Protein AF-A0A022KXB7-F1 (afdb_monomer_lite)

Structure (mmCIF, N/CA/C/O backbone):
data_AF-A0A022KXB7-F1
#
_entry.id   AF-A0A022KXB7-F1
#
loop_
_atom_site.group_PDB
_atom_site.id
_atom_site.type_symbol
_atom_site.label_atom_id
_atom_site.label_alt_id
_atom_site.label_comp_id
_atom_site.label_asym_id
_atom_site.label_entity_id
_atom_site.label_seq_id
_atom_site.pdbx_PDB_ins_code
_atom_site.Cartn_x
_atom_site.Cartn_y
_atom_site.Cartn_z
_atom_site.occupancy
_atom_site.B_iso_or_equiv
_atom_site.auth_seq_id
_atom_site.auth_comp_id
_atom_site.auth_asym_id
_atom_site.auth_atom_id
_atom_site.pdbx_PDB_model_num
ATOM 1 N N . ALA A 1 1 ? -4.622 2.621 20.057 1.00 91.75 1 ALA A N 1
ATOM 2 C CA . ALA A 1 1 ? -6.021 2.420 20.475 1.00 91.75 1 ALA A CA 1
ATOM 3 C C . ALA A 1 1 ? -6.446 3.562 21.381 1.00 91.75 1 ALA A C 1
ATOM 5 O O . ALA A 1 1 ? -5.698 3.909 22.297 1.00 91.75 1 ALA A O 1
ATOM 6 N N . LEU A 1 2 ? -7.612 4.134 21.100 1.00 95.56 2 LEU A N 1
ATOM 7 C CA . LEU A 1 2 ? -8.262 5.149 21.924 1.00 95.56 2 LEU A CA 1
ATOM 8 C C . LEU A 1 2 ? -9.568 4.574 22.471 1.00 95.56 2 LEU A C 1
ATOM 10 O O . LEU A 1 2 ? -10.191 3.754 21.797 1.00 95.56 2 LEU A O 1
ATOM 14 N N . ASP A 1 3 ? -9.956 4.996 23.666 1.00 93.81 3 ASP A N 1
ATOM 15 C CA . ASP A 1 3 ? -11.304 4.769 24.185 1.00 93.81 3 ASP A CA 1
ATOM 16 C C . ASP A 1 3 ? -12.299 5.820 23.627 1.00 93.81 3 ASP A C 1
ATOM 18 O O . ASP A 1 3 ? -11.887 6.734 22.896 1.00 93.81 3 ASP A O 1
ATOM 22 N N . PRO A 1 4 ? -13.610 5.716 23.929 1.00 92.00 4 PRO A N 1
ATOM 23 C CA . PRO A 1 4 ? -14.613 6.679 23.462 1.00 92.00 4 PRO A CA 1
ATOM 24 C C . PRO A 1 4 ? -14.352 8.134 23.888 1.00 92.00 4 PRO A C 1
ATOM 26 O O . PRO A 1 4 ? -14.725 9.063 23.163 1.00 92.00 4 PRO A O 1
ATOM 29 N N . ASP A 1 5 ? -13.650 8.341 25.004 1.00 92.81 5 ASP A N 1
ATOM 30 C CA . ASP A 1 5 ? -13.273 9.658 25.525 1.00 92.81 5 ASP A CA 1
ATOM 31 C C . ASP A 1 5 ? -11.971 10.197 24.894 1.00 92.81 5 ASP A C 1
ATOM 33 O O . ASP A 1 5 ? -11.569 11.334 25.144 1.00 92.81 5 ASP A O 1
ATOM 37 N N . GLY A 1 6 ? -11.315 9.412 24.031 1.00 90.44 6 GLY A N 1
ATOM 38 C CA . GLY A 1 6 ? -10.067 9.777 23.358 1.00 90.44 6 GLY A CA 1
ATOM 39 C C . GLY A 1 6 ? -8.810 9.517 24.193 1.00 90.44 6 GLY A C 1
ATOM 40 O O . GLY A 1 6 ? -7.712 9.931 23.809 1.00 90.44 6 GLY A O 1
ATOM 41 N N . LYS A 1 7 ? -8.924 8.816 25.324 1.00 93.00 7 LYS A N 1
ATOM 42 C CA . LYS A 1 7 ? -7.776 8.408 26.134 1.00 93.00 7 LYS A CA 1
ATOM 43 C C . LYS A 1 7 ? -7.056 7.246 25.459 1.00 93.00 7 LYS A C 1
ATOM 45 O O . LYS A 1 7 ? -7.657 6.291 24.969 1.00 93.00 7 LYS A O 1
ATOM 50 N N . LYS A 1 8 ? -5.725 7.305 25.461 1.00 93.94 8 LYS A N 1
ATOM 51 C CA . LYS A 1 8 ? -4.876 6.251 24.897 1.00 93.94 8 LYS A CA 1
ATOM 52 C C . LYS A 1 8 ? -4.925 4.989 25.761 1.00 93.94 8 LYS A C 1
ATOM 54 O O . LYS A 1 8 ? -4.461 5.005 26.898 1.00 93.94 8 LYS A O 1
ATOM 59 N N . LEU A 1 9 ? -5.426 3.895 25.186 1.00 92.69 9 LEU A N 1
ATOM 60 C CA . LEU A 1 9 ? -5.363 2.546 25.765 1.00 92.69 9 LEU A CA 1
ATOM 61 C C . LEU A 1 9 ? -4.100 1.794 25.318 1.00 92.69 9 LEU A C 1
ATOM 63 O O . LEU A 1 9 ? -3.534 1.011 26.073 1.00 92.69 9 LEU A O 1
ATOM 67 N N . PHE A 1 10 ? -3.636 2.049 24.091 1.00 92.12 10 PHE A N 1
ATOM 68 C CA . PHE A 1 10 ? -2.446 1.416 23.517 1.00 92.12 10 PHE A CA 1
ATOM 69 C C . PHE A 1 10 ? -1.762 2.355 22.516 1.00 92.12 10 PHE A C 1
ATOM 71 O O . PHE A 1 10 ? -2.429 2.888 21.630 1.00 92.12 10 PHE A O 1
ATOM 78 N N . ASP A 1 11 ? -0.447 2.536 22.639 1.00 91.62 11 ASP A N 1
ATOM 79 C CA . ASP A 1 11 ? 0.368 3.446 21.812 1.00 91.62 11 ASP A CA 1
ATOM 80 C C . ASP A 1 11 ? 1.761 2.839 21.565 1.00 91.62 11 ASP A C 1
ATOM 82 O O . ASP A 1 11 ? 2.792 3.359 21.988 1.00 91.62 11 ASP A O 1
ATOM 86 N N . LYS A 1 12 ? 1.779 1.634 20.991 1.00 90.00 12 LYS A N 1
ATOM 87 C CA . LYS A 1 12 ? 3.000 0.920 20.602 1.00 90.00 12 LYS A CA 1
ATOM 88 C C . LYS A 1 12 ? 2.840 0.391 19.173 1.00 90.00 12 LYS A C 1
ATOM 90 O O . LYS A 1 12 ? 1.705 0.248 18.715 1.00 90.00 12 LYS A O 1
ATOM 95 N N . PRO A 1 13 ? 3.943 0.077 18.472 1.00 88.00 13 PRO A N 1
ATOM 96 C CA . PRO A 1 13 ? 3.870 -0.617 17.192 1.00 88.00 13 PRO A CA 1
ATOM 97 C C . PRO A 1 13 ? 3.059 -1.912 17.304 1.00 88.00 13 PRO A C 1
ATOM 99 O O . PRO A 1 13 ? 3.169 -2.628 18.305 1.00 88.00 13 PRO A O 1
ATOM 102 N N . LEU A 1 14 ? 2.256 -2.216 16.281 1.00 86.56 14 LEU A N 1
ATOM 103 C CA . LEU A 1 14 ? 1.549 -3.493 16.216 1.00 86.56 14 LEU A CA 1
ATOM 104 C C . LEU A 1 14 ? 2.560 -4.638 16.031 1.00 86.56 14 LEU A C 1
ATOM 106 O O . LEU A 1 14 ? 3.466 -4.520 15.200 1.00 86.56 14 LEU A O 1
ATOM 110 N N . PRO A 1 15 ? 2.429 -5.743 16.786 1.00 85.62 15 PRO A N 1
ATOM 111 C CA . PRO A 1 15 ? 3.293 -6.901 16.611 1.00 85.62 15 PRO A CA 1
ATOM 112 C C . PRO A 1 15 ? 3.027 -7.574 15.256 1.00 85.62 15 PRO A C 1
ATOM 114 O O . PRO A 1 15 ? 1.880 -7.741 14.855 1.00 85.62 15 PRO A O 1
ATOM 117 N N . GLN A 1 16 ? 4.089 -8.003 14.571 1.00 81.19 16 GLN A N 1
ATOM 118 C CA . GLN A 1 16 ? 4.017 -8.833 13.357 1.00 81.19 16 GLN A CA 1
ATOM 119 C C . GLN A 1 16 ? 3.971 -10.323 13.729 1.00 81.19 16 GLN A C 1
ATOM 121 O O . GLN A 1 16 ? 4.821 -11.108 13.320 1.00 81.19 16 GLN A O 1
ATOM 126 N N . ASP A 1 17 ? 3.039 -10.686 14.607 1.00 88.12 17 ASP A N 1
ATOM 127 C CA . ASP A 1 17 ? 2.874 -12.041 15.135 1.00 88.12 17 ASP A CA 1
ATOM 128 C C . ASP A 1 17 ? 1.402 -12.271 15.483 1.00 88.12 17 ASP A C 1
ATOM 130 O O . ASP A 1 17 ? 0.796 -11.464 16.192 1.00 88.1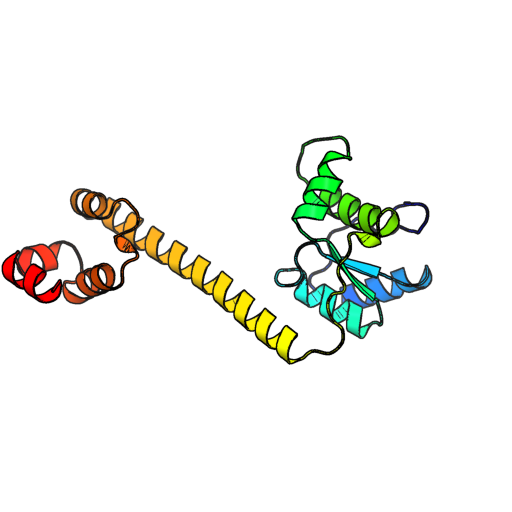2 17 ASP A O 1
ATOM 134 N N . GLU A 1 18 ? 0.828 -13.362 14.980 1.00 89.19 18 GLU A N 1
ATOM 135 C CA . GLU A 1 18 ? -0.595 -13.674 15.134 1.00 89.19 18 GLU A CA 1
ATOM 136 C C . GLU A 1 18 ? -1.009 -13.823 16.602 1.00 89.19 18 GLU A C 1
ATOM 138 O O . GLU A 1 18 ? -2.014 -13.247 17.020 1.00 89.19 18 GLU A O 1
ATOM 143 N N . THR A 1 19 ? -0.208 -14.531 17.406 1.00 93.25 19 THR A N 1
ATOM 144 C CA . THR A 1 19 ? -0.524 -14.801 18.817 1.00 93.25 19 THR A CA 1
ATOM 145 C C . THR A 1 19 ? -0.578 -13.496 19.601 1.00 93.25 19 THR A C 1
ATOM 147 O O . THR A 1 19 ? -1.554 -13.219 20.298 1.00 93.25 19 THR A O 1
ATOM 150 N N . LYS A 1 20 ? 0.427 -12.634 19.414 1.00 94.25 20 LYS A N 1
ATOM 151 C CA . LYS A 1 20 ? 0.489 -11.320 20.070 1.00 94.25 20 LYS A CA 1
ATOM 152 C C . LYS A 1 20 ? -0.617 -10.375 19.607 1.00 94.25 20 LYS A C 1
ATOM 154 O O . LYS A 1 20 ? -1.117 -9.587 20.408 1.00 94.25 20 LYS A O 1
ATOM 159 N N . LEU A 1 21 ? -1.002 -10.423 18.330 1.00 94.19 21 LEU A N 1
ATOM 160 C CA . LEU A 1 21 ? -2.138 -9.651 17.817 1.00 94.19 21 LEU A CA 1
ATOM 161 C C . LEU A 1 21 ? -3.450 -10.116 18.453 1.00 94.19 21 LEU A C 1
ATOM 163 O O . LEU A 1 21 ? -4.242 -9.288 18.899 1.00 94.19 21 LEU A O 1
ATOM 167 N N . ARG A 1 22 ? -3.657 -11.431 18.550 1.00 95.62 22 ARG A N 1
ATOM 168 C CA . ARG A 1 22 ? -4.844 -12.025 19.171 1.00 95.62 22 ARG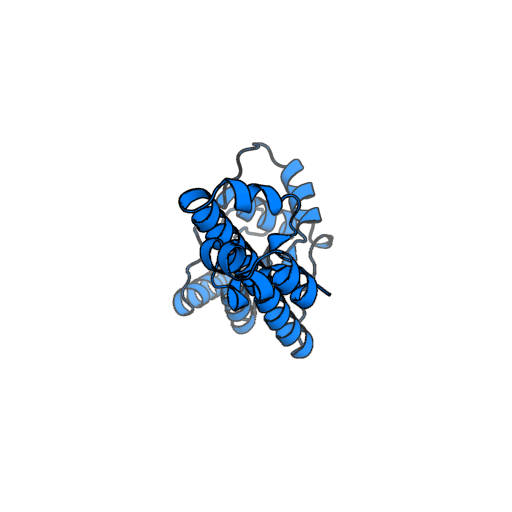 A CA 1
ATOM 169 C C . ARG A 1 22 ? -4.950 -11.665 20.650 1.00 95.62 22 ARG A C 1
ATOM 171 O O . ARG A 1 22 ? -6.020 -11.259 21.107 1.00 95.62 22 ARG A O 1
ATOM 178 N N . GLU A 1 23 ? -3.842 -11.751 21.385 1.00 95.94 23 GLU A N 1
ATOM 179 C CA . GLU A 1 23 ? -3.754 -11.294 22.776 1.00 95.94 23 GLU A CA 1
ATOM 180 C C . GLU A 1 23 ? -4.108 -9.809 22.901 1.00 95.94 23 GLU A C 1
ATOM 182 O O . GLU A 1 23 ? -4.924 -9.445 23.746 1.00 95.94 23 GLU A O 1
ATOM 187 N N . LEU A 1 24 ? -3.550 -8.959 22.032 1.00 95.44 24 LEU A N 1
ATOM 188 C CA . LEU A 1 24 ? -3.830 -7.525 22.024 1.00 95.44 24 LEU A CA 1
ATOM 189 C C . LEU A 1 24 ? -5.316 -7.232 21.778 1.00 95.44 24 LEU A C 1
ATOM 191 O O . LEU A 1 24 ? -5.908 -6.449 22.519 1.00 95.44 24 LEU A O 1
ATOM 195 N N . PHE A 1 25 ? -5.935 -7.846 20.766 1.00 95.62 25 PHE A N 1
ATOM 196 C CA . PHE A 1 25 ? -7.355 -7.624 20.480 1.00 95.62 25 PHE A CA 1
ATOM 197 C C . PHE A 1 25 ? -8.250 -8.120 21.613 1.00 95.62 25 PHE A C 1
ATOM 199 O O . PHE A 1 25 ? -9.142 -7.387 22.030 1.00 95.62 25 PHE A O 1
ATOM 206 N N . THR A 1 26 ? -7.956 -9.293 22.177 1.00 94.81 26 THR A N 1
ATOM 207 C CA . THR A 1 26 ? -8.691 -9.834 23.332 1.00 94.81 26 THR A CA 1
ATOM 208 C C . THR A 1 26 ? -8.569 -8.903 24.547 1.00 94.81 26 THR A C 1
ATOM 210 O O . THR A 1 26 ? -9.555 -8.629 25.228 1.00 94.81 26 THR A O 1
ATOM 213 N N . GLN A 1 27 ? -7.376 -8.353 24.809 1.00 94.94 27 GLN A N 1
ATOM 214 C CA . GLN A 1 27 ? -7.168 -7.375 25.883 1.00 94.94 27 GLN A CA 1
ATOM 215 C C . GLN A 1 27 ? -7.968 -6.091 25.655 1.00 94.94 27 GLN A C 1
ATOM 217 O O . GLN A 1 27 ? -8.576 -5.579 26.592 1.00 94.94 27 GLN A O 1
ATOM 222 N N . LEU A 1 28 ? -7.993 -5.577 24.422 1.00 95.00 28 LEU A N 1
ATOM 223 C CA . LEU A 1 28 ? -8.764 -4.384 24.072 1.00 95.00 28 LEU A CA 1
ATOM 224 C C . LEU A 1 28 ? -10.277 -4.628 24.152 1.00 95.00 28 LEU A C 1
ATOM 226 O O . LEU A 1 28 ? -11.001 -3.731 24.574 1.00 95.00 28 LEU A O 1
ATOM 230 N N . GLN A 1 29 ? -10.750 -5.833 23.826 1.00 95.44 29 GLN A N 1
ATOM 231 C CA . GLN A 1 29 ? -12.164 -6.213 23.932 1.00 95.44 29 GLN A CA 1
ATOM 232 C C . GLN A 1 29 ? -12.687 -6.222 25.376 1.00 95.44 29 GLN A C 1
ATOM 234 O O . GLN A 1 29 ? -13.881 -6.020 25.592 1.00 95.44 29 GLN A O 1
ATOM 239 N N . ASN A 1 30 ? -11.812 -6.336 26.383 1.00 94.50 30 ASN A N 1
ATOM 240 C CA . ASN A 1 30 ? -12.203 -6.134 27.786 1.00 94.50 30 ASN A CA 1
ATOM 241 C C . ASN A 1 30 ? -12.694 -4.701 28.072 1.00 94.50 30 ASN A C 1
ATOM 243 O O . ASN A 1 30 ? -13.329 -4.465 29.098 1.00 94.50 30 ASN A O 1
ATOM 247 N N . HIS A 1 31 ? -12.402 -3.747 27.182 1.00 91.88 31 HIS A N 1
ATOM 248 C CA . HIS A 1 31 ? -12.863 -2.362 27.262 1.00 91.88 31 HIS A CA 1
ATOM 249 C C . HIS A 1 31 ? -14.103 -2.078 26.390 1.00 91.88 31 HIS A C 1
ATOM 251 O O . HIS A 1 31 ? -14.567 -0.940 26.373 1.00 91.88 31 HIS A O 1
ATOM 257 N N . GLY A 1 32 ? -14.654 -3.082 25.691 1.00 92.25 32 GLY A N 1
ATOM 258 C CA . GLY A 1 32 ? -15.853 -2.963 24.854 1.00 92.25 32 GLY A CA 1
ATOM 259 C C . GLY A 1 32 ? -15.647 -3.428 23.410 1.00 92.25 32 GLY A C 1
ATOM 260 O O . GLY A 1 32 ? -14.699 -4.144 23.093 1.00 92.25 32 GLY A O 1
ATOM 261 N N . GLU A 1 33 ? -16.550 -3.024 22.514 1.00 92.88 33 GLU A N 1
ATOM 262 C CA . GLU A 1 33 ? -16.423 -3.339 21.089 1.00 92.88 33 GLU A CA 1
ATOM 263 C C . GLU A 1 33 ? -15.182 -2.675 20.481 1.00 92.88 33 GLU A C 1
ATOM 265 O O . GLU A 1 33 ? -14.945 -1.475 20.637 1.00 92.88 33 GLU A O 1
ATOM 270 N N . VAL A 1 34 ? -14.395 -3.461 19.747 1.00 95.00 34 VAL A N 1
ATOM 271 C CA . VAL A 1 34 ? -13.165 -2.988 19.109 1.00 95.00 34 VAL A CA 1
ATOM 272 C C . VAL A 1 34 ? -13.414 -2.745 17.625 1.00 95.00 34 VAL A C 1
ATOM 274 O O . VAL A 1 34 ? -13.762 -3.661 16.876 1.00 95.00 34 VAL A O 1
ATOM 277 N N . LEU A 1 35 ? -13.168 -1.506 17.198 1.00 94.19 35 LEU A N 1
ATOM 278 C CA . LEU A 1 35 ? -13.070 -1.118 15.796 1.00 94.19 35 LEU A CA 1
ATOM 279 C C . LEU A 1 35 ? -11.596 -0.960 15.413 1.00 94.19 35 LEU A C 1
ATOM 281 O O . LEU A 1 35 ? -10.914 -0.035 15.856 1.00 94.19 35 LEU A O 1
ATOM 285 N N . MET A 1 36 ? -11.107 -1.853 14.560 1.00 92.38 36 MET A N 1
ATOM 286 C CA . MET A 1 36 ? -9.801 -1.722 13.934 1.00 92.38 36 MET A CA 1
ATOM 287 C C . MET A 1 36 ? -9.914 -0.829 12.696 1.00 92.38 36 MET A C 1
ATOM 289 O O . MET A 1 36 ? -10.729 -1.090 11.811 1.00 92.38 36 MET A O 1
ATOM 293 N N . VAL A 1 37 ? -9.072 0.201 12.610 1.00 91.75 37 VAL A N 1
ATOM 294 C CA . VAL A 1 37 ? -9.025 1.099 11.451 1.00 91.75 37 VAL A CA 1
ATOM 295 C C . VAL A 1 37 ? -7.634 1.109 10.843 1.00 91.75 37 VAL A C 1
ATOM 297 O O . VAL A 1 37 ? -6.640 1.210 11.559 1.00 91.75 37 VAL A O 1
ATOM 300 N N . VAL A 1 38 ? -7.581 1.016 9.519 1.00 86.94 38 VAL A N 1
ATOM 301 C CA . VAL A 1 38 ? -6.352 1.083 8.721 1.00 86.94 38 VAL A CA 1
ATOM 302 C C . VAL A 1 38 ? -6.451 2.198 7.683 1.00 86.94 38 VAL A C 1
ATOM 304 O O . VAL A 1 38 ? -7.537 2.495 7.185 1.00 86.94 38 VAL A O 1
ATOM 307 N N . ASP A 1 39 ? -5.322 2.801 7.334 1.00 80.62 39 ASP A N 1
ATOM 308 C CA . ASP A 1 39 ? -5.165 3.739 6.213 1.00 80.62 39 ASP A CA 1
ATOM 309 C C . ASP A 1 39 ? -4.699 3.046 4.920 1.00 80.62 39 ASP A C 1
ATOM 311 O O . ASP A 1 39 ? -4.768 3.633 3.839 1.00 80.62 39 ASP A O 1
ATOM 315 N N . GLN A 1 40 ? -4.258 1.787 5.013 1.00 71.75 40 GLN A N 1
ATOM 316 C CA . GLN A 1 40 ? -3.912 0.922 3.886 1.00 71.75 40 GLN A CA 1
ATOM 317 C C . GLN A 1 40 ? -4.360 -0.526 4.160 1.00 71.75 40 GLN A C 1
ATOM 319 O O . GLN A 1 40 ? -3.714 -1.245 4.923 1.00 71.75 40 GLN A O 1
ATOM 324 N N . PRO A 1 41 ? -5.465 -0.993 3.553 1.00 65.00 41 PRO A N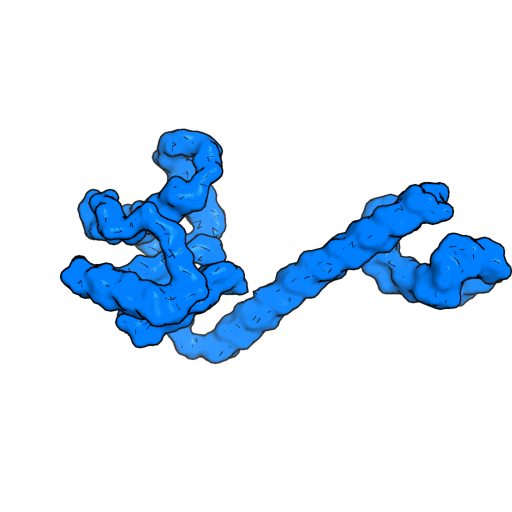 1
ATOM 325 C CA . PRO A 1 41 ? -6.010 -2.316 3.847 1.00 65.00 41 PRO A CA 1
ATOM 326 C C . PRO A 1 41 ? -5.254 -3.474 3.177 1.00 65.00 41 PRO A C 1
ATOM 328 O O . PRO A 1 41 ? -5.454 -4.617 3.575 1.00 65.00 41 PRO A O 1
ATOM 331 N N . ASN A 1 42 ? -4.407 -3.196 2.178 1.00 61.62 42 ASN A N 1
ATOM 332 C CA . ASN A 1 42 ? -3.860 -4.214 1.269 1.00 61.62 42 ASN A CA 1
ATOM 333 C C . ASN A 1 42 ? -2.336 -4.421 1.384 1.00 61.62 42 ASN A C 1
ATOM 335 O O . ASN A 1 42 ? -1.769 -5.138 0.571 1.00 61.62 42 ASN A O 1
ATOM 339 N N . THR A 1 43 ? -1.671 -3.801 2.363 1.00 63.78 43 THR A N 1
ATOM 340 C CA . THR A 1 43 ? -0.211 -3.898 2.551 1.00 63.78 43 THR A CA 1
ATOM 341 C C . THR A 1 43 ? 0.106 -4.498 3.930 1.00 63.78 43 THR A C 1
ATOM 343 O O . THR A 1 43 ? -0.454 -5.527 4.309 1.00 63.78 43 THR A O 1
ATOM 346 N N . ILE A 1 44 ? 0.947 -3.849 4.738 1.00 64.50 44 ILE A N 1
ATOM 347 C CA . ILE A 1 44 ? 1.348 -4.289 6.085 1.00 64.50 44 ILE A CA 1
ATOM 348 C C . ILE A 1 44 ? 0.165 -4.481 7.059 1.00 64.50 44 ILE A C 1
ATOM 350 O O . ILE A 1 44 ? 0.301 -5.142 8.088 1.00 64.50 44 ILE A O 1
ATOM 354 N N . GLY A 1 45 ? -1.004 -3.920 6.736 1.00 69.50 45 GLY A N 1
ATOM 355 C CA . GLY A 1 45 ? -2.238 -4.069 7.505 1.00 69.50 45 GLY A CA 1
ATOM 356 C C . GLY A 1 45 ? -2.959 -5.410 7.328 1.00 69.50 45 GLY A C 1
ATOM 357 O O . GLY A 1 45 ? -3.841 -5.707 8.131 1.00 69.50 45 GLY A O 1
ATOM 358 N N . ALA A 1 46 ? -2.605 -6.233 6.333 1.00 77.44 46 ALA A N 1
ATOM 359 C CA . ALA A 1 46 ? -3.374 -7.429 5.975 1.00 77.44 46 ALA A CA 1
ATOM 360 C C . ALA A 1 46 ? -3.489 -8.456 7.118 1.00 77.44 46 ALA A C 1
ATOM 362 O O . ALA A 1 46 ? -4.595 -8.898 7.436 1.00 77.44 46 ALA A O 1
ATOM 363 N N . LEU A 1 47 ? -2.371 -8.795 7.773 1.00 83.25 47 LEU A N 1
ATOM 364 C CA . LEU A 1 47 ? -2.364 -9.743 8.894 1.00 83.25 47 LEU A CA 1
ATOM 365 C C . LEU A 1 47 ? -3.163 -9.203 10.098 1.00 83.25 47 LEU A C 1
ATOM 367 O O . LEU A 1 47 ? -4.097 -9.881 10.525 1.00 83.25 47 LEU A O 1
ATOM 371 N N . PRO A 1 48 ? -2.899 -7.985 10.617 1.00 87.50 48 PRO A N 1
ATOM 372 C CA . PRO A 1 48 ? -3.714 -7.410 11.685 1.00 87.50 48 PRO A CA 1
ATOM 373 C C . PRO A 1 48 ? -5.216 -7.352 11.367 1.00 87.50 48 PRO A C 1
ATOM 375 O O . PRO A 1 48 ? -6.018 -7.626 12.255 1.00 87.50 48 PRO A O 1
ATOM 378 N N . ILE A 1 49 ? -5.608 -7.064 10.118 1.00 87.25 49 ILE A N 1
ATOM 379 C CA . ILE A 1 49 ? -7.016 -7.078 9.679 1.00 87.25 49 ILE A CA 1
ATOM 380 C C . ILE A 1 49 ? -7.612 -8.482 9.762 1.00 87.25 49 ILE A C 1
ATOM 382 O O . ILE A 1 49 ? -8.729 -8.640 10.257 1.00 87.25 49 ILE A O 1
ATOM 386 N N . ALA A 1 50 ? -6.895 -9.490 9.263 1.00 85.19 50 ALA A N 1
ATOM 387 C CA . ALA A 1 50 ? -7.354 -10.874 9.287 1.00 85.19 50 ALA A CA 1
ATOM 388 C C . ALA A 1 50 ? -7.557 -11.361 10.728 1.00 85.19 50 ALA A C 1
ATOM 390 O O . ALA A 1 50 ? -8.632 -11.858 11.058 1.00 85.19 50 ALA A O 1
ATOM 391 N N . VAL A 1 51 ? -6.575 -11.121 11.602 1.00 89.50 51 VAL A N 1
ATOM 392 C CA . VAL A 1 51 ? -6.649 -11.515 13.017 1.00 89.50 51 VAL A CA 1
ATOM 393 C C . VAL A 1 51 ? -7.745 -10.745 13.753 1.00 89.50 51 VAL A C 1
ATOM 395 O O . VAL A 1 51 ? -8.503 -11.346 14.507 1.00 89.50 51 VAL A O 1
ATOM 398 N N . ALA A 1 52 ? -7.893 -9.437 13.515 1.00 91.06 52 ALA A N 1
ATOM 399 C CA . ALA A 1 52 ? -8.967 -8.647 14.119 1.00 91.06 52 ALA A CA 1
ATOM 400 C C . ALA A 1 52 ? -10.349 -9.204 13.753 1.00 91.06 52 ALA A C 1
ATOM 402 O O . ALA A 1 52 ? -11.209 -9.332 14.622 1.00 91.06 52 ALA A O 1
ATOM 403 N N . ARG A 1 53 ? -10.555 -9.570 12.482 1.00 88.06 53 ARG A N 1
ATOM 404 C CA . ARG A 1 53 ? -11.808 -10.175 12.008 1.00 88.06 53 ARG A CA 1
ATOM 405 C C . ARG A 1 53 ? -12.074 -11.527 12.651 1.00 88.06 53 ARG A C 1
ATOM 407 O O . ARG A 1 53 ? -13.194 -11.749 13.097 1.00 88.06 53 ARG A O 1
ATOM 414 N N . ASP A 1 54 ? -11.064 -12.392 12.718 1.00 89.19 54 ASP A N 1
ATOM 415 C CA . ASP A 1 54 ? -11.173 -13.699 13.378 1.00 89.19 54 ASP A CA 1
ATOM 416 C C . ASP A 1 54 ? -11.508 -13.557 14.874 1.00 89.19 54 ASP A C 1
ATOM 418 O O . ASP A 1 54 ? -12.328 -14.293 15.415 1.00 89.19 54 ASP A O 1
ATOM 422 N N . CYS A 1 55 ? -10.974 -12.519 15.527 1.00 92.62 55 CYS A N 1
ATOM 423 C CA . CYS A 1 55 ? -11.318 -12.162 16.907 1.00 92.62 55 CYS A CA 1
ATOM 424 C C . CYS A 1 55 ? -12.717 -11.532 17.063 1.00 92.62 55 CYS A C 1
ATOM 426 O O . CYS A 1 55 ? -13.106 -11.196 18.181 1.00 92.62 55 CYS A O 1
ATOM 428 N N . GLY A 1 56 ? -13.468 -11.319 15.978 1.00 89.81 56 GLY A N 1
ATOM 429 C CA . GLY A 1 56 ? -14.792 -10.692 16.001 1.00 89.81 56 GLY A CA 1
ATOM 430 C C . GLY A 1 56 ? -14.785 -9.160 16.074 1.00 89.81 56 GLY A C 1
ATOM 431 O O . GLY A 1 56 ? -15.833 -8.556 16.299 1.00 89.81 56 GLY A O 1
ATOM 432 N N . CYS A 1 57 ? -13.638 -8.504 15.881 1.00 92.19 57 CYS A N 1
ATOM 433 C CA . CYS A 1 57 ? -13.557 -7.044 15.826 1.00 92.19 57 CYS A CA 1
ATOM 434 C C . CYS A 1 57 ? -14.188 -6.503 14.535 1.00 92.19 57 CYS A C 1
ATOM 436 O O . CYS A 1 57 ? -14.082 -7.094 13.454 1.00 92.19 57 CYS A O 1
ATOM 438 N N . ALA A 1 58 ? -14.785 -5.314 14.618 1.00 90.88 58 ALA A N 1
ATOM 439 C CA . ALA A 1 58 ? -15.156 -4.569 13.425 1.00 90.88 58 ALA A CA 1
ATOM 440 C C . ALA A 1 58 ? -13.890 -4.044 12.730 1.00 90.88 58 ALA A C 1
ATOM 442 O O . ALA A 1 58 ? -12.927 -3.658 13.393 1.00 90.88 58 ALA A O 1
ATOM 443 N N . VAL A 1 59 ? -13.896 -3.999 11.395 1.00 89.56 59 VAL A N 1
ATOM 444 C CA . VAL A 1 59 ? -12.785 -3.444 10.611 1.00 89.56 59 VAL A CA 1
ATOM 445 C C . VAL A 1 59 ? -13.300 -2.379 9.659 1.00 89.56 59 VAL A C 1
ATOM 447 O O . VAL A 1 59 ? -14.224 -2.616 8.879 1.00 89.56 59 VAL A O 1
ATOM 450 N N . ALA A 1 60 ? -12.659 -1.217 9.694 1.00 90.12 60 ALA A N 1
ATOM 451 C CA . ALA A 1 60 ? -12.910 -0.122 8.779 1.00 90.12 60 ALA A CA 1
ATOM 452 C C . ALA A 1 60 ? -11.613 0.415 8.166 1.00 90.12 60 ALA A C 1
ATOM 454 O O . ALA A 1 60 ? -10.500 0.161 8.623 1.00 90.12 60 ALA A O 1
ATOM 455 N N . TYR A 1 61 ? -11.780 1.164 7.090 1.00 87.62 61 TYR A N 1
ATOM 456 C CA . TYR A 1 61 ? -10.721 1.804 6.336 1.00 87.62 61 TYR A CA 1
ATOM 457 C C . TYR A 1 61 ? -10.955 3.310 6.335 1.00 87.62 61 TYR A C 1
ATOM 459 O O . TYR A 1 61 ? -12.064 3.759 6.037 1.00 87.62 61 TYR A O 1
ATOM 467 N N . LEU A 1 62 ? -9.920 4.089 6.643 1.00 89.38 62 LEU A N 1
ATOM 468 C CA . LEU A 1 62 ? -9.934 5.539 6.479 1.00 89.38 62 LEU A CA 1
ATOM 469 C C . LEU A 1 62 ? -9.256 5.893 5.144 1.00 89.38 62 LEU A C 1
ATOM 471 O O . LEU A 1 62 ? -8.039 5.748 5.030 1.00 89.38 62 LEU A O 1
ATOM 475 N N . PRO A 1 63 ? -9.999 6.377 4.129 1.00 85.56 63 PRO A N 1
ATOM 476 C CA . PRO A 1 63 ? -9.419 6.723 2.838 1.00 85.56 63 PRO A CA 1
ATOM 477 C C . PRO A 1 63 ? -8.292 7.744 2.937 1.00 85.56 63 PRO A C 1
ATOM 479 O O . PRO A 1 63 ? -8.427 8.732 3.652 1.00 85.56 63 PRO A O 1
ATOM 482 N N . GLY A 1 64 ? -7.227 7.582 2.145 1.00 84.44 64 GLY A N 1
ATOM 483 C CA . GLY A 1 64 ? -6.048 8.459 2.208 1.00 84.44 64 GLY A CA 1
ATOM 484 C C . GLY A 1 64 ? -6.365 9.952 2.037 1.00 84.44 64 GLY A C 1
ATOM 485 O O . GLY A 1 64 ? -5.761 10.800 2.692 1.00 84.44 64 GLY A O 1
ATOM 486 N N . LEU A 1 65 ? -7.373 10.300 1.226 1.00 84.44 65 LEU A N 1
ATOM 487 C CA . LEU A 1 65 ? -7.840 11.686 1.107 1.00 84.44 65 LEU A CA 1
ATOM 488 C C . LEU A 1 65 ? -8.529 12.188 2.388 1.00 84.44 65 LEU A C 1
ATOM 490 O O . LEU A 1 65 ? -8.345 13.345 2.761 1.00 84.44 65 LEU A O 1
ATOM 494 N N . ALA A 1 66 ? -9.318 11.339 3.052 1.00 85.81 66 ALA A N 1
ATOM 495 C CA . ALA A 1 66 ? -9.959 11.662 4.325 1.00 85.81 66 ALA A CA 1
ATOM 496 C C . ALA A 1 66 ? -8.919 11.763 5.450 1.00 85.81 66 ALA A C 1
ATOM 498 O O . ALA A 1 66 ? -8.925 12.744 6.185 1.00 85.81 66 ALA A O 1
ATOM 499 N N . MET A 1 67 ? -7.968 10.826 5.506 1.00 87.75 67 MET A N 1
ATOM 500 C CA . MET A 1 67 ? -6.829 10.860 6.425 1.00 87.75 67 MET A CA 1
ATOM 501 C C . MET A 1 67 ? -6.013 12.146 6.262 1.00 87.75 67 MET A C 1
ATOM 503 O O . MET A 1 67 ? -5.731 12.820 7.247 1.00 87.75 67 MET A O 1
ATOM 507 N N . ARG A 1 68 ? -5.671 12.535 5.026 1.00 86.38 68 ARG A N 1
ATOM 508 C CA . ARG A 1 68 ? -4.915 13.767 4.761 1.00 86.38 68 ARG A CA 1
ATOM 509 C C . ARG A 1 68 ? -5.663 15.011 5.241 1.00 86.38 68 ARG A C 1
ATOM 511 O O . ARG A 1 68 ? -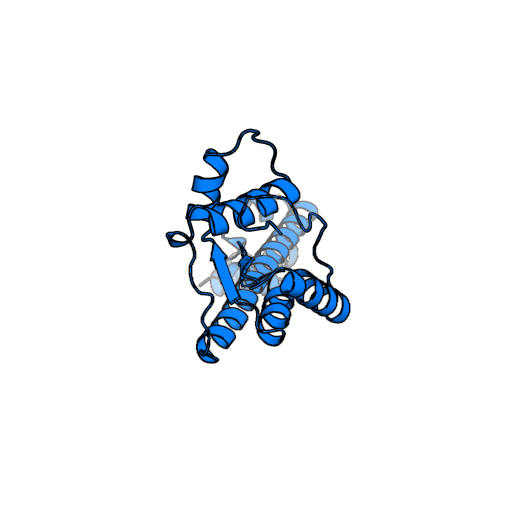5.063 15.857 5.890 1.00 86.38 68 ARG A O 1
ATOM 518 N N . LYS A 1 69 ? -6.968 15.100 4.958 1.00 87.56 69 LYS A N 1
ATOM 519 C CA . LYS A 1 69 ? -7.815 16.203 5.440 1.00 87.56 69 LYS A CA 1
ATOM 520 C C . LYS A 1 69 ? -7.900 16.233 6.964 1.00 87.56 69 LYS A C 1
ATOM 522 O O . LYS A 1 69 ? -7.846 17.309 7.543 1.00 87.56 69 LYS A O 1
ATOM 527 N N . ALA A 1 70 ? -8.014 15.071 7.605 1.00 87.81 70 ALA A N 1
ATOM 528 C CA . ALA A 1 70 ? -8.007 14.978 9.057 1.00 87.81 70 ALA A CA 1
ATOM 529 C C . ALA A 1 70 ? -6.659 15.428 9.630 1.00 87.81 70 ALA A C 1
ATOM 531 O O . ALA A 1 70 ? -6.635 16.219 10.563 1.00 87.81 70 ALA A O 1
ATOM 532 N N . ALA A 1 71 ? -5.538 15.011 9.036 1.00 86.94 71 ALA A N 1
ATOM 533 C CA . ALA A 1 71 ? -4.199 15.367 9.496 1.00 86.94 71 ALA A CA 1
ATOM 534 C C . ALA A 1 71 ? -3.914 16.879 9.474 1.00 86.94 71 ALA A C 1
ATOM 536 O O . ALA A 1 71 ? -3.145 17.351 10.314 1.00 86.94 71 ALA A O 1
ATOM 537 N N . ASP A 1 72 ? -4.548 17.631 8.568 1.00 87.44 72 ASP A N 1
ATOM 538 C CA . ASP A 1 72 ? -4.465 19.098 8.515 1.00 87.44 72 ASP A CA 1
ATOM 539 C C . ASP A 1 72 ? -5.134 19.779 9.729 1.00 87.44 72 ASP A C 1
ATOM 541 O O . ASP A 1 72 ? -4.817 20.928 10.039 1.00 87.44 72 ASP A O 1
ATOM 545 N N . LEU A 1 73 ? -6.024 19.080 10.445 1.00 87.19 73 LEU A N 1
ATOM 546 C CA . LEU A 1 73 ? -6.708 19.585 11.643 1.00 87.19 73 LEU A CA 1
ATOM 547 C C . LEU A 1 73 ? -5.882 19.420 12.931 1.00 87.19 73 LEU A C 1
ATOM 549 O O . LEU A 1 73 ? -6.226 20.022 13.948 1.00 87.19 73 LEU A O 1
ATOM 553 N N . TYR A 1 74 ? -4.795 18.636 12.911 1.00 85.94 74 TYR A N 1
ATOM 554 C CA . TYR A 1 74 ? -3.971 18.370 14.096 1.00 85.94 74 TYR A CA 1
ATOM 555 C C . TYR A 1 74 ? -2.647 19.149 14.064 1.00 85.94 74 TYR A C 1
ATOM 557 O O . TYR A 1 74 ? -1.945 19.136 13.047 1.00 85.94 74 TYR A O 1
ATOM 565 N N . PRO A 1 75 ? -2.233 19.769 15.186 1.00 80.56 75 PRO A N 1
ATOM 566 C CA . PRO A 1 75 ? -0.991 20.533 15.262 1.00 80.56 75 PRO A CA 1
ATOM 567 C C . PRO A 1 75 ? 0.262 19.666 15.035 1.00 80.56 75 PRO A C 1
ATOM 569 O O . PRO A 1 75 ? 0.288 18.470 15.332 1.00 80.56 75 PRO A O 1
ATOM 572 N N . GLY A 1 76 ? 1.326 20.304 14.534 1.00 73.62 76 GLY A N 1
ATOM 573 C CA . GLY A 1 76 ? 2.607 19.669 14.200 1.00 73.62 76 GLY A CA 1
ATOM 574 C C . GLY A 1 76 ? 2.637 19.122 12.770 1.00 73.62 76 GLY A C 1
ATOM 575 O O . GLY A 1 76 ? 1.725 18.433 12.346 1.00 73.62 76 GLY A O 1
ATOM 576 N N . ARG A 1 77 ? 3.683 19.436 11.995 1.00 63.56 77 ARG A N 1
ATOM 577 C CA . ARG A 1 77 ? 3.830 18.964 10.598 1.00 63.56 77 ARG A CA 1
ATOM 578 C C . ARG A 1 77 ? 4.770 17.771 10.440 1.00 63.56 77 ARG A C 1
ATOM 580 O O . ARG A 1 77 ? 4.877 17.221 9.348 1.00 63.56 77 ARG A O 1
ATOM 587 N N . SER A 1 78 ? 5.460 17.380 11.508 1.00 75.12 78 SER A N 1
ATOM 588 C CA . SER A 1 78 ? 6.378 16.246 11.474 1.00 75.12 78 SER A CA 1
ATOM 589 C C . SER A 1 78 ? 5.587 14.950 11.330 1.00 75.12 78 SER A C 1
ATOM 591 O O . SER A 1 78 ? 4.728 14.645 12.158 1.00 75.12 78 SER A O 1
ATOM 593 N N . LYS A 1 79 ? 5.874 14.200 10.265 1.00 79.19 79 LYS A N 1
ATOM 594 C CA . LYS A 1 79 ? 5.289 12.881 10.036 1.00 79.19 79 LYS A CA 1
ATOM 595 C C . LYS A 1 79 ? 5.934 11.880 10.994 1.00 79.19 79 LYS A C 1
ATOM 597 O O . LYS A 1 79 ? 7.150 11.706 10.963 1.00 79.19 79 LYS A O 1
ATOM 602 N N . THR A 1 80 ? 5.129 11.252 11.845 1.00 85.69 80 THR A N 1
ATOM 603 C CA . THR A 1 80 ? 5.549 10.141 12.706 1.00 85.69 80 THR A CA 1
ATOM 604 C C . THR A 1 80 ? 4.447 9.090 12.726 1.00 85.69 80 THR A C 1
ATOM 606 O O . THR A 1 80 ? 3.267 9.440 12.745 1.00 85.69 80 THR A O 1
ATOM 609 N N . ASP A 1 81 ? 4.821 7.812 12.775 1.00 85.56 81 ASP A N 1
ATOM 610 C CA . ASP A 1 81 ? 3.845 6.713 12.741 1.00 85.56 81 ASP A CA 1
ATOM 611 C C . ASP A 1 81 ? 2.877 6.766 13.934 1.00 85.56 81 ASP A C 1
ATOM 613 O O . ASP A 1 81 ? 1.685 6.512 13.789 1.00 85.56 81 ASP A O 1
ATOM 617 N N . ALA A 1 82 ? 3.356 7.181 15.112 1.00 87.38 82 ALA A N 1
ATOM 618 C CA . ALA A 1 82 ? 2.512 7.361 16.296 1.00 87.38 82 ALA A CA 1
ATOM 619 C C . ALA A 1 82 ? 1.483 8.497 16.126 1.00 87.38 82 ALA A C 1
ATOM 621 O O . ALA A 1 82 ? 0.355 8.392 16.612 1.00 87.38 82 ALA A O 1
ATOM 622 N N . ARG A 1 83 ? 1.850 9.583 15.427 1.00 88.25 83 ARG A N 1
ATOM 623 C CA . ARG A 1 83 ? 0.925 10.685 15.118 1.00 88.25 83 ARG A CA 1
ATOM 624 C C . ARG A 1 83 ? -0.129 10.227 14.119 1.00 88.25 83 ARG A C 1
ATOM 626 O O . ARG A 1 83 ? -1.308 10.471 14.353 1.00 88.25 83 ARG A O 1
ATOM 633 N N . ASP A 1 84 ? 0.282 9.539 13.060 1.00 89.44 84 ASP A N 1
ATOM 634 C CA . ASP A 1 84 ? -0.637 9.030 12.041 1.00 89.44 84 ASP A CA 1
ATOM 635 C C . ASP A 1 84 ? -1.618 8.011 12.659 1.00 89.44 84 ASP A C 1
ATOM 637 O O . ASP A 1 84 ? -2.829 8.137 12.477 1.00 89.44 84 ASP A O 1
ATOM 641 N N . ALA A 1 85 ? -1.136 7.095 13.510 1.00 91.00 85 ALA A N 1
ATOM 642 C CA . ALA A 1 85 ? -1.978 6.151 14.249 1.00 91.00 85 ALA A CA 1
ATOM 643 C C . ALA A 1 85 ? -2.982 6.844 15.189 1.00 91.00 85 ALA A C 1
ATOM 645 O O . ALA A 1 85 ? -4.138 6.422 15.286 1.00 91.00 85 ALA A O 1
ATOM 646 N N . PHE A 1 86 ? -2.563 7.916 15.871 1.00 92.75 86 PHE A N 1
ATOM 647 C CA . PHE A 1 86 ? -3.459 8.714 16.706 1.00 92.75 86 PHE A CA 1
ATOM 648 C C . PHE A 1 86 ? -4.540 9.410 15.874 1.00 92.75 86 PHE A C 1
ATOM 650 O O . PHE A 1 86 ? -5.715 9.314 16.218 1.00 92.75 86 PHE A O 1
ATOM 657 N N . ILE A 1 87 ? -4.164 10.060 14.767 1.00 92.62 87 ILE A N 1
ATOM 658 C CA . ILE A 1 87 ? -5.102 10.754 13.873 1.00 92.62 87 ILE A CA 1
ATOM 659 C C . ILE A 1 87 ? -6.129 9.770 13.313 1.00 92.62 87 ILE A C 1
ATOM 661 O O . ILE A 1 87 ? -7.316 10.082 13.313 1.00 92.62 87 ILE A O 1
ATOM 665 N N . ILE A 1 88 ? -5.709 8.579 12.876 1.00 92.62 88 ILE A N 1
ATOM 666 C CA . ILE A 1 88 ? -6.624 7.544 12.372 1.00 92.62 88 ILE A CA 1
ATOM 667 C C . ILE A 1 88 ? -7.627 7.139 13.458 1.00 92.62 88 ILE A C 1
ATOM 669 O O . ILE A 1 88 ? -8.834 7.137 13.209 1.00 92.62 88 ILE A O 1
ATOM 673 N N . ALA A 1 89 ? -7.143 6.830 14.665 1.00 93.88 89 ALA A N 1
ATOM 674 C CA . ALA A 1 89 ? -7.998 6.398 15.767 1.00 93.88 89 ALA A CA 1
ATOM 675 C C . ALA A 1 89 ? -8.971 7.500 16.221 1.00 93.88 89 ALA A C 1
ATOM 677 O O . ALA A 1 89 ? -10.148 7.228 16.452 1.00 93.88 89 ALA A O 1
ATOM 678 N N . ASP A 1 90 ? -8.511 8.748 16.314 1.00 94.38 90 ASP A N 1
ATOM 679 C CA . ASP A 1 90 ? -9.352 9.865 16.747 1.00 94.38 90 ASP A CA 1
ATOM 680 C C . ASP A 1 90 ? -10.335 10.308 15.651 1.00 94.38 90 ASP A C 1
ATOM 682 O O . ASP A 1 90 ? -11.484 10.635 15.943 1.00 94.38 90 ASP A O 1
ATOM 686 N N . THR A 1 91 ? -9.945 10.222 14.376 1.00 94.19 91 THR A N 1
ATOM 687 C CA . THR A 1 91 ? -10.853 10.441 13.234 1.00 94.19 91 THR A CA 1
ATOM 688 C C . THR A 1 91 ? -11.955 9.390 13.209 1.00 94.19 91 THR A C 1
ATOM 690 O O . THR A 1 91 ? -13.116 9.726 12.995 1.00 94.19 91 THR A O 1
ATOM 693 N N . ALA A 1 92 ? -11.629 8.123 13.474 1.00 93.44 92 ALA A N 1
ATOM 694 C CA . ALA A 1 92 ? -12.629 7.063 13.556 1.00 93.44 92 ALA A CA 1
ATOM 695 C C . ALA A 1 92 ? -13.657 7.318 14.669 1.00 93.44 92 ALA A C 1
ATOM 697 O O . ALA A 1 92 ? -14.850 7.088 14.475 1.00 93.44 92 ALA A O 1
ATOM 698 N N . ARG A 1 93 ? -13.191 7.841 15.809 1.00 93.38 93 ARG A N 1
ATOM 699 C CA . ARG A 1 93 ? -14.010 8.175 16.978 1.00 93.38 93 ARG A CA 1
ATOM 700 C C . ARG A 1 93 ? -14.897 9.405 16.756 1.00 93.38 93 ARG A C 1
ATOM 702 O O . ARG A 1 93 ? -16.062 9.397 17.134 1.00 93.38 93 ARG A O 1
ATOM 709 N N . THR A 1 94 ? -14.356 10.462 16.152 1.00 93.00 94 THR A N 1
ATOM 710 C CA . THR A 1 94 ? -15.032 11.770 16.020 1.00 93.00 94 THR A CA 1
ATOM 711 C C . THR A 1 94 ? -15.787 11.946 14.704 1.00 93.00 94 THR A C 1
ATOM 713 O O . THR A 1 94 ? -16.767 12.685 14.637 1.00 93.00 94 THR A O 1
ATOM 716 N N . MET A 1 95 ? -15.350 11.266 13.644 1.00 92.62 95 MET A N 1
ATOM 717 C CA . MET A 1 95 ? -15.855 11.412 12.279 1.00 92.62 95 MET A CA 1
ATOM 718 C C . MET A 1 95 ? -16.115 10.041 11.622 1.00 92.62 95 MET A C 1
ATOM 720 O O . MET A 1 95 ? -15.611 9.778 10.525 1.00 92.62 95 MET A O 1
ATOM 724 N N . PRO A 1 96 ? -16.943 9.159 12.221 1.00 89.56 96 PRO A N 1
ATOM 725 C CA . PRO A 1 96 ? -17.149 7.790 11.729 1.00 89.56 96 PRO A CA 1
ATOM 726 C C . PRO A 1 96 ? -17.722 7.724 10.303 1.00 89.56 96 PRO A C 1
ATOM 728 O O . PRO A 1 96 ? -17.471 6.767 9.579 1.00 89.56 96 PRO A O 1
ATOM 731 N N . HIS A 1 97 ? -18.424 8.767 9.850 1.00 87.62 97 HIS A N 1
ATOM 732 C CA . HIS A 1 97 ? -18.942 8.887 8.479 1.00 87.62 97 HIS A CA 1
ATOM 733 C C . HIS A 1 97 ? -17.844 8.986 7.399 1.00 87.62 97 HIS A C 1
ATOM 735 O O . HIS A 1 97 ? -18.132 8.840 6.211 1.00 87.62 97 HIS A O 1
ATOM 741 N N . THR A 1 98 ? -16.593 9.256 7.787 1.00 88.00 98 THR A N 1
ATOM 742 C CA . THR A 1 98 ? -15.437 9.272 6.873 1.00 88.00 98 THR A CA 1
ATOM 743 C C . THR A 1 98 ? -14.870 7.877 6.613 1.00 88.00 98 THR A C 1
ATOM 745 O O . THR A 1 98 ? -14.109 7.692 5.659 1.00 88.00 98 THR A O 1
ATOM 748 N N . LEU A 1 99 ? -15.253 6.897 7.434 1.00 87.69 99 LEU A N 1
ATOM 749 C CA . LEU A 1 99 ? -14.793 5.524 7.331 1.00 87.69 99 LEU A CA 1
ATOM 750 C C . LEU A 1 99 ? -15.531 4.777 6.218 1.00 87.69 99 LEU A C 1
ATOM 752 O O . LEU A 1 99 ? -16.714 4.990 5.946 1.00 87.69 99 LEU A O 1
ATOM 756 N N . ARG A 1 100 ? -14.825 3.849 5.581 1.00 84.31 100 ARG A N 1
ATOM 757 C CA . ARG A 1 100 ? -15.388 2.858 4.667 1.00 84.31 100 ARG A CA 1
ATOM 758 C C . ARG A 1 100 ? -15.339 1.496 5.339 1.00 84.31 100 ARG A C 1
ATOM 760 O O . ARG A 1 100 ? -14.331 1.145 5.947 1.00 84.31 100 ARG A O 1
ATOM 767 N N . SER A 1 101 ? -16.411 0.722 5.212 1.00 73.31 101 SER A N 1
ATOM 768 C CA . SER A 1 101 ? -16.385 -0.682 5.619 1.00 73.31 101 SER A CA 1
ATOM 769 C C . SER A 1 101 ? -15.323 -1.418 4.803 1.00 73.31 101 SER A C 1
ATOM 771 O O . SER A 1 101 ? -15.276 -1.272 3.580 1.00 73.31 101 SER A O 1
ATOM 773 N N . VAL A 1 102 ? -14.461 -2.194 5.461 1.00 68.50 102 VAL A N 1
ATOM 774 C CA . VAL A 1 102 ? -13.636 -3.170 4.746 1.00 68.50 102 VAL A CA 1
ATOM 775 C C . VAL A 1 102 ? -14.508 -4.407 4.624 1.00 68.50 102 VAL A C 1
ATOM 777 O O . VAL A 1 102 ? -14.616 -5.154 5.596 1.00 68.50 102 VAL A O 1
ATOM 780 N N . ASP A 1 103 ? -15.158 -4.557 3.464 1.00 60.78 103 ASP A N 1
ATOM 781 C CA . ASP A 1 103 ? -16.217 -5.537 3.182 1.00 60.78 103 ASP A CA 1
ATOM 782 C C . ASP A 1 103 ? -16.111 -6.834 3.992 1.00 60.78 103 ASP A C 1
ATOM 784 O O . ASP A 1 103 ? -15.083 -7.528 3.965 1.00 60.78 103 ASP A O 1
ATOM 788 N N . ARG A 1 104 ? -17.209 -7.139 4.694 1.00 53.81 104 ARG A N 1
ATOM 789 C CA . ARG A 1 104 ? -17.577 -8.504 5.059 1.00 53.81 104 ARG A CA 1
ATOM 790 C C . ARG A 1 104 ? -18.114 -9.156 3.774 1.00 53.81 104 ARG A C 1
ATOM 792 O O . ARG A 1 104 ? -18.934 -8.556 3.090 1.00 53.81 104 ARG A O 1
ATOM 799 N N . ASP A 1 105 ? -17.621 -10.347 3.449 1.00 50.59 105 ASP A N 1
ATOM 800 C CA . ASP A 1 105 ? -18.304 -11.331 2.585 1.00 50.59 105 ASP A CA 1
ATOM 801 C C . ASP A 1 105 ? -18.114 -11.304 1.059 1.00 50.59 105 ASP A C 1
ATOM 803 O O . ASP A 1 105 ? -18.926 -11.877 0.339 1.00 50.59 105 ASP A O 1
ATOM 807 N N . SER A 1 106 ? -17.012 -10.774 0.520 1.00 56.47 106 SER A N 1
ATOM 808 C CA . SER A 1 106 ? -16.682 -11.062 -0.886 1.00 56.47 106 SER A CA 1
ATOM 809 C C . SER A 1 106 ? -15.292 -11.659 -1.038 1.00 56.47 106 SER A C 1
ATOM 811 O O . SER A 1 106 ? -14.286 -10.954 -1.093 1.00 56.47 106 SER A O 1
ATOM 813 N N . GLU A 1 107 ? -15.251 -12.987 -1.144 1.00 56.62 107 GLU A N 1
ATOM 814 C CA . GLU A 1 107 ? -14.083 -13.756 -1.587 1.00 56.62 107 GLU A CA 1
ATOM 815 C C . GLU A 1 107 ? -13.510 -13.192 -2.898 1.00 56.62 107 GLU A C 1
ATOM 817 O O . GLU A 1 107 ? -12.297 -13.083 -3.050 1.00 56.62 107 GLU A O 1
ATOM 822 N N . VAL A 1 108 ? -14.378 -12.704 -3.793 1.00 55.00 108 VAL A N 1
ATOM 823 C CA . VAL A 1 108 ? -13.993 -12.027 -5.040 1.00 55.00 108 VAL A CA 1
ATOM 824 C C . VAL A 1 108 ? -13.246 -10.722 -4.767 1.00 55.00 108 VAL A C 1
ATOM 826 O O . VAL A 1 108 ? -12.223 -10.466 -5.396 1.00 55.00 108 VAL A O 1
ATOM 829 N N . LEU A 1 109 ? -13.699 -9.900 -3.815 1.00 58.56 109 LEU A N 1
ATOM 830 C CA . LEU A 1 109 ? -12.975 -8.682 -3.437 1.00 58.56 109 LEU A CA 1
ATOM 831 C C . LEU A 1 109 ? -11.655 -8.998 -2.732 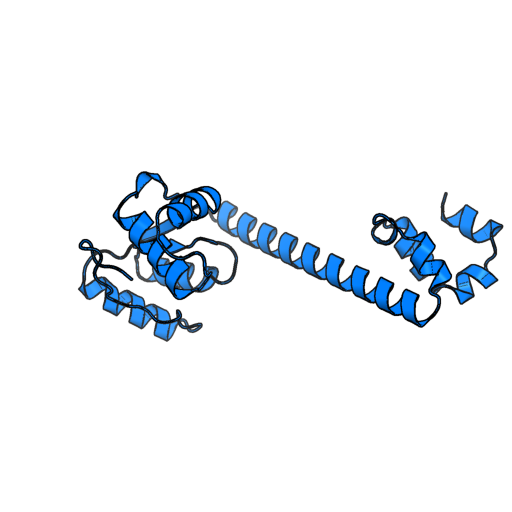1.00 58.56 109 LEU A C 1
ATOM 833 O O . LEU A 1 109 ? -10.682 -8.279 -2.939 1.00 58.56 109 LEU A O 1
ATOM 837 N N . SER A 1 110 ? -11.588 -10.064 -1.934 1.00 63.59 110 SER A N 1
ATOM 838 C CA . SER A 1 110 ? -10.328 -10.539 -1.347 1.00 63.59 110 SER A CA 1
ATOM 839 C C . SER A 1 110 ? -9.348 -11.021 -2.424 1.00 63.59 110 SER A C 1
ATOM 841 O O . SER A 1 110 ? -8.185 -10.626 -2.405 1.00 63.59 110 SER A O 1
ATOM 843 N N . ALA A 1 111 ? -9.813 -11.790 -3.411 1.00 64.94 111 ALA A N 1
ATOM 844 C CA . ALA A 1 111 ? -9.004 -12.237 -4.544 1.00 64.94 111 ALA A CA 1
ATOM 845 C C . ALA A 1 111 ? -8.533 -11.062 -5.420 1.00 64.94 111 ALA A C 1
ATOM 847 O O . ALA A 1 111 ? -7.360 -10.990 -5.781 1.00 64.94 111 ALA A O 1
ATOM 848 N N . LEU A 1 112 ? -9.411 -10.092 -5.702 1.00 69.38 112 LEU A N 1
ATOM 849 C CA . LEU A 1 112 ? -9.048 -8.860 -6.411 1.00 69.38 112 LEU A CA 1
ATOM 850 C C . LEU A 1 112 ? -8.023 -8.027 -5.634 1.00 69.38 112 LEU A C 1
ATOM 852 O O . LEU A 1 112 ? -7.137 -7.442 -6.246 1.00 69.38 112 LEU A O 1
ATOM 856 N N . LYS A 1 113 ? -8.104 -7.989 -4.298 1.00 63.69 113 LYS A N 1
ATOM 857 C CA . LYS A 1 113 ? -7.110 -7.307 -3.454 1.00 63.69 113 LYS A CA 1
ATOM 858 C C . LYS A 1 113 ? -5.743 -7.979 -3.518 1.00 63.69 113 LYS A C 1
ATOM 860 O O . LYS A 1 113 ? -4.746 -7.277 -3.624 1.00 63.69 113 LYS A O 1
ATOM 865 N N . VAL A 1 114 ? -5.699 -9.311 -3.492 1.00 76.88 114 VAL A N 1
ATOM 866 C CA . VAL A 1 114 ? -4.456 -10.076 -3.675 1.00 76.88 114 VAL A CA 1
ATOM 867 C C . VAL A 1 114 ? -3.851 -9.793 -5.054 1.00 76.88 114 VAL A C 1
ATOM 869 O O . VAL A 1 114 ? -2.668 -9.484 -5.148 1.00 76.88 114 VAL A O 1
ATOM 872 N N . LEU A 1 115 ? -4.666 -9.811 -6.114 1.00 75.19 115 LEU A N 1
ATOM 873 C CA . LEU A 1 115 ? -4.219 -9.468 -7.469 1.00 75.19 115 LEU A CA 1
ATOM 874 C C . LEU A 1 115 ? -3.706 -8.026 -7.577 1.00 75.19 115 LEU A C 1
ATOM 876 O O . LEU A 1 115 ? -2.683 -7.800 -8.211 1.00 75.19 115 LEU A O 1
ATOM 880 N N . ALA A 1 116 ? -4.378 -7.064 -6.939 1.00 75.56 116 ALA A N 1
ATOM 881 C CA . ALA A 1 116 ? -3.935 -5.672 -6.921 1.00 75.56 116 ALA A CA 1
ATOM 882 C C . ALA A 1 116 ? -2.607 -5.490 -6.165 1.00 75.56 116 ALA A C 1
ATOM 884 O O . ALA A 1 116 ? -1.769 -4.710 -6.602 1.00 75.56 116 ALA A O 1
ATOM 885 N N . GLY A 1 117 ? -2.395 -6.227 -5.067 1.00 76.88 117 GLY A N 1
ATOM 886 C CA . GLY A 1 117 ? -1.111 -6.241 -4.358 1.00 76.88 117 GLY A CA 1
ATOM 887 C C . GLY A 1 117 ? 0.017 -6.809 -5.222 1.00 76.88 117 GLY A C 1
ATOM 888 O O . GLY A 1 117 ? 1.078 -6.204 -5.321 1.00 76.88 117 GLY A O 1
ATOM 889 N N . PHE A 1 118 ? -0.240 -7.917 -5.926 1.00 80.69 118 PHE A N 1
ATOM 890 C CA . PHE A 1 118 ? 0.725 -8.469 -6.879 1.00 80.69 118 PHE A CA 1
ATOM 891 C C . PHE A 1 118 ? 1.050 -7.507 -8.030 1.00 80.69 118 PHE A C 1
ATOM 893 O O . PHE A 1 118 ? 2.200 -7.447 -8.456 1.00 80.69 118 PHE A O 1
ATOM 900 N N . ASP A 1 119 ? 0.067 -6.756 -8.532 1.00 84.25 119 ASP A N 1
ATOM 901 C CA . ASP A 1 119 ? 0.285 -5.740 -9.569 1.00 84.25 119 ASP A CA 1
ATOM 902 C C . ASP A 1 119 ? 1.181 -4.592 -9.068 1.00 84.25 119 ASP A C 1
ATOM 904 O O . ASP A 1 119 ? 2.125 -4.193 -9.753 1.00 84.25 119 ASP A O 1
ATOM 908 N N . GLU A 1 120 ? 0.952 -4.113 -7.839 1.00 80.50 120 GLU A N 1
ATOM 909 C CA . GLU A 1 120 ? 1.782 -3.079 -7.206 1.00 80.50 120 GLU A CA 1
ATOM 910 C C . GLU A 1 120 ? 3.224 -3.564 -6.979 1.00 80.50 120 GLU A C 1
ATOM 912 O O . GLU A 1 120 ? 4.184 -2.871 -7.341 1.00 80.50 120 GLU A O 1
ATOM 917 N N . ASP A 1 121 ? 3.392 -4.787 -6.470 1.00 88.56 121 ASP A N 1
ATOM 918 C CA . ASP A 1 121 ? 4.704 -5.417 -6.301 1.00 88.56 121 ASP A CA 1
ATOM 919 C C . ASP A 1 121 ? 5.432 -5.563 -7.647 1.00 88.56 121 ASP A C 1
ATOM 921 O O . ASP A 1 121 ? 6.602 -5.182 -7.775 1.00 88.56 121 ASP A O 1
ATOM 925 N N . LEU A 1 122 ? 4.735 -6.023 -8.692 1.00 91.38 122 LEU A N 1
ATOM 926 C CA . LEU A 1 122 ? 5.297 -6.167 -10.035 1.00 91.38 122 LEU A CA 1
ATOM 927 C C . LEU A 1 122 ? 5.708 -4.815 -10.637 1.00 91.38 122 LEU A C 1
ATOM 929 O O . LEU A 1 122 ? 6.760 -4.708 -11.282 1.00 91.38 122 LEU A O 1
ATOM 933 N N . ALA A 1 123 ? 4.928 -3.756 -10.411 1.00 87.62 123 ALA A N 1
ATOM 934 C CA . ALA A 1 123 ? 5.275 -2.404 -10.842 1.00 87.62 123 ALA A CA 1
ATOM 935 C C . ALA A 1 123 ? 6.556 -1.897 -10.149 1.00 87.62 123 ALA A C 1
ATOM 937 O O . ALA A 1 123 ? 7.431 -1.286 -10.787 1.00 87.62 123 ALA A O 1
ATOM 938 N N . HIS A 1 124 ? 6.714 -2.191 -8.855 1.00 88.50 124 HIS A N 1
ATOM 939 C CA . HIS A 1 124 ? 7.928 -1.879 -8.103 1.00 88.50 124 HIS A CA 1
ATOM 940 C C . HIS A 1 124 ? 9.144 -2.665 -8.596 1.00 88.50 124 HIS A C 1
ATOM 942 O O . HIS A 1 124 ? 10.217 -2.078 -8.786 1.00 88.50 124 HIS A O 1
ATOM 948 N N . GLU A 1 125 ? 8.993 -3.964 -8.848 1.00 94.81 125 GLU A N 1
ATOM 949 C CA . GLU A 1 125 ? 10.063 -4.801 -9.391 1.00 94.81 125 GLU A CA 1
ATOM 950 C C . GLU A 1 125 ? 10.488 -4.349 -10.787 1.00 94.81 125 GLU A C 1
ATOM 952 O O . GLU A 1 125 ? 11.684 -4.187 -11.042 1.00 94.81 125 GLU A O 1
ATOM 957 N N . THR A 1 126 ? 9.526 -4.030 -11.654 1.00 91.50 126 THR A N 1
ATOM 958 C CA . THR A 1 126 ? 9.780 -3.494 -12.999 1.00 91.50 126 THR A CA 1
ATOM 959 C C . THR A 1 126 ? 10.596 -2.205 -12.924 1.00 91.50 126 THR A C 1
ATOM 961 O O . THR A 1 126 ? 11.627 -2.058 -13.587 1.00 91.50 126 THR A O 1
ATOM 964 N N . THR A 1 127 ? 10.201 -1.280 -12.047 1.00 90.81 127 THR A N 1
ATOM 965 C CA . THR A 1 127 ? 10.927 -0.020 -11.834 1.00 90.81 127 THR A CA 1
ATOM 966 C C . THR A 1 127 ? 12.347 -0.268 -11.317 1.00 90.81 127 THR A C 1
ATOM 968 O O . THR A 1 127 ? 13.310 0.352 -11.785 1.00 90.81 127 THR A O 1
ATOM 971 N N . ARG A 1 128 ? 12.509 -1.197 -10.368 1.00 93.69 128 ARG A N 1
ATOM 972 C CA . ARG A 1 128 ? 13.815 -1.573 -9.810 1.00 93.69 128 ARG A CA 1
ATOM 973 C C . ARG A 1 128 ? 14.726 -2.175 -10.882 1.00 93.69 128 ARG A C 1
ATOM 975 O O . ARG A 1 128 ? 15.889 -1.777 -10.975 1.00 93.69 128 ARG A O 1
ATOM 982 N N . ALA A 1 129 ? 14.208 -3.082 -11.707 1.00 92.94 129 ALA A N 1
ATOM 983 C CA . ALA A 1 129 ? 14.944 -3.706 -12.802 1.00 92.94 129 ALA A CA 1
ATOM 984 C C . ALA A 1 129 ? 15.390 -2.671 -13.847 1.00 92.94 129 ALA A C 1
ATOM 986 O O . ALA A 1 129 ? 16.567 -2.632 -14.215 1.00 92.94 129 ALA A O 1
ATOM 987 N N . LEU A 1 130 ? 14.502 -1.758 -14.252 1.00 91.81 130 LEU A N 1
ATOM 988 C CA . LEU A 1 130 ? 14.835 -0.682 -15.191 1.00 91.81 130 LEU A CA 1
ATOM 989 C C . LEU A 1 130 ? 15.940 0.234 -14.657 1.00 91.81 130 LEU A C 1
ATOM 991 O O . LEU A 1 130 ? 16.898 0.544 -15.369 1.00 91.81 130 LEU A O 1
ATOM 995 N N . ASN A 1 131 ? 15.856 0.627 -13.385 1.00 91.88 131 ASN A N 1
ATOM 996 C CA . ASN A 1 131 ? 16.896 1.433 -12.750 1.00 91.88 131 ASN A CA 1
ATOM 997 C C . ASN A 1 131 ? 18.230 0.681 -12.654 1.00 91.88 131 ASN A C 1
ATOM 999 O O . ASN A 1 131 ? 19.294 1.288 -12.802 1.00 91.88 131 ASN A O 1
ATOM 1003 N N . ARG A 1 132 ? 18.199 -0.646 -12.480 1.00 93.56 132 ARG A N 1
ATOM 1004 C CA . ARG A 1 132 ? 19.408 -1.475 -12.514 1.00 93.56 132 ARG A CA 1
ATOM 1005 C C . ARG A 1 132 ? 20.042 -1.503 -13.905 1.00 93.56 132 ARG A C 1
ATOM 1007 O O . ARG A 1 132 ? 21.256 -1.326 -13.998 1.00 93.56 132 ARG A O 1
ATOM 1014 N N . ILE A 1 133 ? 19.247 -1.657 -14.967 1.00 90.94 133 ILE A N 1
ATOM 1015 C CA . ILE A 1 133 ? 19.733 -1.594 -16.357 1.00 90.94 133 ILE A CA 1
ATOM 1016 C C . ILE A 1 133 ? 20.358 -0.224 -16.634 1.00 90.94 133 ILE A C 1
ATOM 1018 O O . ILE A 1 133 ? 21.484 -0.162 -17.127 1.00 90.94 133 ILE A O 1
ATOM 1022 N N . ARG A 1 134 ? 19.689 0.872 -16.251 1.00 91.00 134 ARG A N 1
ATOM 1023 C CA . ARG A 1 134 ? 20.249 2.230 -16.372 1.00 91.00 134 ARG A CA 1
ATOM 1024 C C . ARG A 1 134 ? 21.582 2.364 -15.655 1.00 91.00 134 ARG A C 1
ATOM 1026 O O . ARG A 1 134 ? 22.552 2.796 -16.263 1.00 91.00 134 ARG A O 1
ATOM 1033 N N . SER A 1 135 ? 21.659 1.930 -14.397 1.00 93.12 135 SER A N 1
ATOM 1034 C CA . SER A 1 135 ? 22.907 1.965 -13.630 1.00 93.12 135 SER A CA 1
ATOM 1035 C C . SER A 1 135 ? 24.038 1.208 -14.329 1.00 93.12 135 SER A C 1
ATOM 1037 O O . SER A 1 135 ? 25.173 1.679 -14.312 1.00 93.12 135 SER A O 1
ATOM 1039 N N . LEU A 1 136 ? 23.756 0.045 -14.923 1.00 91.56 136 LEU A N 1
ATOM 1040 C CA . LEU A 1 136 ? 24.753 -0.732 -15.659 1.00 91.56 136 LEU A CA 1
ATOM 1041 C C . LEU A 1 136 ? 25.178 -0.013 -16.941 1.00 91.56 136 LEU A C 1
ATOM 1043 O O . LEU A 1 136 ? 26.372 0.124 -17.189 1.00 91.56 136 LEU A O 1
ATOM 1047 N N . LEU A 1 137 ? 2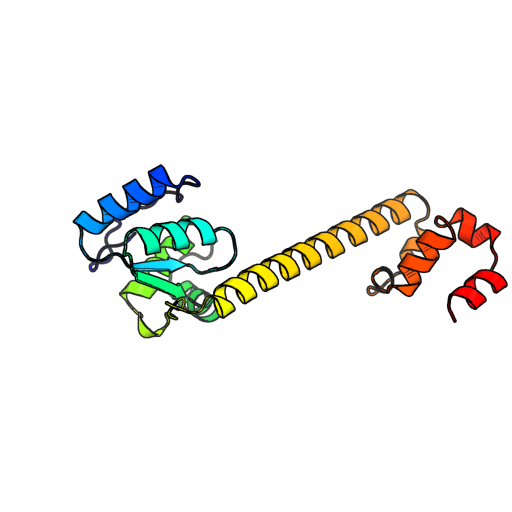4.226 0.506 -17.722 1.00 89.50 137 LEU A N 1
ATOM 1048 C CA . LEU A 1 137 ? 24.511 1.269 -18.938 1.00 89.50 137 LEU A CA 1
ATOM 1049 C C . LEU A 1 137 ? 25.329 2.532 -18.648 1.00 89.50 137 LEU A C 1
ATOM 1051 O O . LEU A 1 137 ? 26.260 2.821 -19.392 1.00 89.50 137 LEU A O 1
ATOM 1055 N N . THR A 1 138 ? 25.060 3.239 -17.551 1.00 91.38 138 THR A N 1
ATOM 1056 C CA . THR A 1 138 ? 25.874 4.383 -17.116 1.00 91.38 138 THR A CA 1
ATOM 1057 C C . THR A 1 138 ? 27.309 3.974 -16.789 1.00 91.38 138 THR A C 1
ATOM 1059 O O . THR A 1 138 ? 28.229 4.737 -17.056 1.00 91.38 138 THR A O 1
ATOM 1062 N N . GLN A 1 139 ? 27.527 2.774 -16.247 1.00 92.19 139 GLN A N 1
ATOM 1063 C CA . GLN A 1 139 ? 28.872 2.283 -15.933 1.00 92.19 139 GLN A CA 1
ATOM 1064 C C . GLN A 1 139 ? 29.636 1.826 -17.181 1.00 92.19 139 GLN A C 1
ATOM 1066 O O . GLN A 1 139 ? 30.823 2.114 -17.302 1.00 92.19 139 GLN A O 1
ATOM 1071 N N . ILE A 1 140 ? 28.975 1.127 -18.112 1.00 90.56 140 ILE A N 1
ATOM 1072 C CA . ILE A 1 140 ? 29.655 0.487 -19.253 1.00 90.56 140 ILE A CA 1
ATOM 1073 C C . ILE A 1 140 ? 29.618 1.316 -20.543 1.00 90.56 140 ILE A C 1
ATOM 1075 O O . ILE A 1 140 ? 30.508 1.185 -21.380 1.00 90.56 140 ILE A O 1
ATOM 1079 N N . HIS A 1 141 ? 28.577 2.129 -20.753 1.00 89.94 141 HIS A N 1
ATOM 1080 C CA . HIS A 1 141 ? 28.375 2.892 -21.988 1.00 89.94 141 HIS A CA 1
ATOM 1081 C C . HIS A 1 141 ? 27.419 4.102 -21.806 1.00 89.94 141 HIS A C 1
ATOM 1083 O O . HIS A 1 141 ? 26.309 4.114 -22.360 1.00 89.94 141 HIS A O 1
ATOM 1089 N N . PRO A 1 142 ? 27.852 5.180 -21.114 1.00 90.38 142 PRO A N 1
ATOM 1090 C CA . PRO A 1 142 ? 27.011 6.347 -20.804 1.00 90.38 142 PRO A CA 1
ATOM 1091 C C . PRO A 1 142 ? 26.352 7.006 -22.025 1.00 90.38 142 PRO A C 1
ATOM 1093 O O . PRO A 1 142 ? 25.258 7.556 -21.949 1.00 90.38 142 PRO A O 1
ATOM 1096 N N . ALA A 1 143 ? 27.007 6.963 -23.189 1.00 89.44 143 ALA A N 1
ATOM 1097 C CA . ALA A 1 143 ? 26.452 7.529 -24.416 1.00 89.44 143 ALA A CA 1
ATOM 1098 C C . ALA A 1 143 ? 25.204 6.785 -24.916 1.00 89.44 143 ALA A C 1
ATOM 1100 O O . ALA A 1 143 ? 24.369 7.404 -25.562 1.00 89.44 143 ALA A O 1
ATOM 1101 N N . LEU A 1 144 ? 25.077 5.489 -24.609 1.00 87.00 144 LEU A N 1
ATOM 1102 C CA . LEU A 1 144 ? 23.911 4.690 -24.991 1.00 87.00 144 LEU A CA 1
ATOM 1103 C C . LEU A 1 144 ? 22.776 4.895 -23.989 1.00 87.00 144 LEU A C 1
ATOM 1105 O O . LEU A 1 144 ? 21.629 4.998 -24.399 1.00 87.00 144 LEU A O 1
ATOM 1109 N N . GLU A 1 145 ? 23.092 5.022 -22.698 1.00 90.12 145 GLU A N 1
ATOM 1110 C CA . GLU A 1 145 ? 22.093 5.353 -21.674 1.00 90.12 145 GLU A CA 1
ATOM 1111 C C . GLU A 1 145 ? 21.344 6.650 -22.021 1.00 90.12 145 GLU A C 1
ATOM 1113 O O . GLU A 1 145 ? 20.114 6.659 -22.037 1.00 90.12 145 GLU A O 1
ATOM 1118 N N . ARG A 1 146 ? 22.072 7.687 -22.462 1.00 89.38 146 ARG A N 1
ATOM 1119 C CA . ARG A 1 146 ? 21.499 8.970 -22.909 1.00 89.38 146 ARG A CA 1
ATOM 1120 C C . ARG A 1 146 ? 20.570 8.878 -24.123 1.00 89.38 146 ARG A C 1
ATOM 1122 O O . ARG A 1 146 ? 19.872 9.844 -24.412 1.00 89.38 146 ARG A O 1
ATOM 1129 N N . VAL A 1 147 ? 20.551 7.761 -24.849 1.00 87.75 147 VAL A N 1
ATOM 1130 C CA . VAL A 1 147 ? 19.574 7.540 -25.928 1.00 87.75 147 VAL A CA 1
ATOM 1131 C C . VAL A 1 147 ? 18.201 7.194 -25.344 1.00 87.75 147 VAL A C 1
ATOM 1133 O O . VAL A 1 147 ? 17.180 7.521 -25.944 1.00 87.75 147 VAL A O 1
ATOM 1136 N N . PHE A 1 148 ? 18.151 6.597 -24.149 1.00 84.25 148 PHE A N 1
ATOM 1137 C CA . PHE A 1 148 ? 16.929 6.074 -23.535 1.00 84.25 148 PHE A CA 1
ATOM 1138 C C . PHE A 1 148 ? 16.225 7.052 -22.568 1.00 84.25 148 PHE A C 1
ATOM 1140 O O . PHE A 1 148 ? 15.635 6.665 -21.547 1.00 84.25 148 PHE A O 1
ATOM 1147 N N . VAL A 1 149 ? 16.282 8.348 -22.880 1.00 76.00 149 VAL A N 1
ATOM 1148 C CA . VAL A 1 149 ? 15.633 9.408 -22.092 1.00 76.00 149 VAL A CA 1
ATOM 1149 C C . VAL A 1 149 ? 14.106 9.308 -22.226 1.00 76.00 149 VAL A C 1
ATOM 1151 O O . VAL A 1 149 ? 13.582 8.832 -23.232 1.00 76.00 149 VAL A O 1
ATOM 1154 N N . GLY A 1 150 ? 13.377 9.725 -21.186 1.00 73.44 150 GLY A N 1
ATOM 1155 C CA . GLY A 1 150 ? 11.910 9.816 -21.221 1.00 73.44 150 GLY A CA 1
ATOM 1156 C C . GLY A 1 150 ? 11.156 8.492 -21.064 1.00 73.44 150 GLY A C 1
ATOM 1157 O O . GLY A 1 150 ? 9.968 8.444 -21.347 1.00 73.44 150 GLY A O 1
ATOM 1158 N N . GLY A 1 151 ? 11.819 7.421 -20.613 1.00 71.94 151 GLY A N 1
ATOM 1159 C CA . GLY A 1 151 ? 11.159 6.140 -20.321 1.00 71.94 151 GLY A CA 1
ATOM 1160 C C . GLY A 1 151 ? 11.147 5.144 -21.481 1.00 71.94 151 GLY A C 1
ATOM 1161 O O . GLY A 1 151 ? 10.613 4.055 -21.329 1.00 71.94 151 GLY A O 1
ATOM 1162 N N . SER A 1 152 ? 11.804 5.455 -22.602 1.00 81.69 152 SER A N 1
ATOM 1163 C CA . SER A 1 152 ? 11.926 4.545 -23.754 1.00 81.69 152 SER A CA 1
ATOM 1164 C C . SER A 1 152 ? 12.598 3.206 -23.428 1.00 81.69 152 SER A C 1
ATOM 1166 O O . SER A 1 152 ? 12.332 2.220 -24.106 1.00 81.69 152 SER A O 1
ATOM 1168 N N . LEU A 1 153 ? 13.412 3.136 -22.367 1.00 85.62 153 LEU A N 1
ATOM 1169 C CA . LEU A 1 153 ? 13.976 1.875 -21.870 1.00 85.62 153 LEU A CA 1
ATOM 1170 C C . LEU A 1 153 ? 12.908 0.882 -21.387 1.00 85.62 153 LEU A C 1
ATOM 1172 O O . LEU A 1 153 ? 13.151 -0.317 -21.411 1.00 85.62 153 LEU A O 1
ATOM 1176 N N . ALA A 1 154 ? 11.753 1.375 -20.933 1.00 85.44 154 ALA A N 1
ATOM 1177 C CA . ALA A 1 154 ? 10.656 0.539 -20.453 1.00 85.44 154 ALA A CA 1
ATOM 1178 C C . ALA A 1 154 ? 9.848 -0.100 -21.593 1.00 85.44 154 ALA A C 1
ATOM 1180 O O . ALA A 1 154 ? 9.019 -0.971 -21.349 1.00 85.44 154 ALA A O 1
ATOM 1181 N N . THR A 1 155 ? 10.068 0.326 -22.838 1.00 88.81 155 THR A N 1
ATOM 1182 C CA . THR A 1 155 ? 9.376 -0.231 -23.998 1.00 88.81 155 THR A CA 1
ATOM 1183 C C . THR A 1 155 ? 9.901 -1.634 -24.294 1.00 88.81 155 THR A C 1
ATOM 1185 O O . THR A 1 155 ? 11.111 -1.810 -24.439 1.00 88.81 155 THR A O 1
ATOM 1188 N N . GLY A 1 156 ? 8.998 -2.606 -24.481 1.00 87.56 156 GLY A N 1
ATOM 1189 C CA . GLY A 1 156 ? 9.355 -3.999 -24.798 1.00 87.56 156 GLY A CA 1
ATOM 1190 C C . GLY A 1 156 ? 10.371 -4.115 -25.938 1.00 87.56 156 GLY A C 1
ATOM 1191 O O . GLY A 1 156 ? 11.409 -4.736 -25.767 1.00 87.56 156 GLY A O 1
ATOM 1192 N N . LEU A 1 157 ? 10.176 -3.360 -27.026 1.00 87.94 157 LEU A N 1
ATOM 1193 C CA . LEU A 1 157 ? 11.102 -3.334 -28.164 1.00 87.94 157 LEU A CA 1
ATOM 1194 C C . LEU A 1 157 ? 12.557 -3.000 -27.783 1.00 87.94 157 LEU A C 1
ATOM 1196 O O . LEU A 1 157 ? 13.497 -3.538 -28.367 1.00 87.94 157 LEU A O 1
ATOM 1200 N N . VAL A 1 158 ? 12.764 -2.082 -26.835 1.00 88.56 158 VAL A N 1
ATOM 1201 C CA . VAL A 1 158 ? 14.112 -1.686 -26.405 1.00 88.56 158 VAL A CA 1
ATOM 1202 C C . VAL A 1 158 ? 14.743 -2.774 -25.542 1.00 88.56 158 VAL A C 1
ATOM 1204 O O . VAL A 1 158 ? 15.934 -3.051 -25.698 1.00 88.56 158 VAL A O 1
ATOM 1207 N N . LEU A 1 159 ? 13.958 -3.410 -24.672 1.00 89.50 159 LEU A N 1
ATOM 1208 C CA . LEU A 1 159 ? 14.412 -4.546 -23.870 1.00 89.50 159 LEU A CA 1
ATOM 1209 C C . LEU A 1 159 ? 14.771 -5.739 -24.766 1.00 89.50 159 LEU A C 1
ATOM 1211 O O . LEU A 1 159 ? 15.885 -6.249 -24.657 1.00 89.50 159 LEU A O 1
ATOM 1215 N N . ASP A 1 160 ? 13.911 -6.077 -25.728 1.00 90.62 160 ASP A N 1
ATOM 1216 C CA . ASP A 1 160 ? 14.141 -7.142 -26.711 1.00 90.62 160 ASP A CA 1
ATOM 1217 C C . ASP A 1 160 ? 15.415 -6.889 -27.526 1.00 90.62 160 ASP A C 1
ATOM 1219 O O . ASP A 1 160 ? 16.184 -7.800 -27.833 1.00 90.62 160 ASP A O 1
ATOM 1223 N N . LEU A 1 161 ? 15.678 -5.627 -27.873 1.00 89.31 161 LEU A N 1
ATOM 1224 C CA . LEU A 1 161 ? 16.877 -5.215 -28.595 1.00 89.31 161 LEU A CA 1
ATOM 1225 C C . LEU A 1 161 ? 18.133 -5.368 -27.723 1.00 89.31 161 LEU A C 1
ATOM 1227 O O . LEU A 1 161 ? 19.164 -5.842 -28.208 1.00 89.31 161 LEU A O 1
ATOM 1231 N N . LEU A 1 162 ? 18.068 -5.006 -26.440 1.00 88.50 162 LEU A N 1
ATOM 1232 C CA . LEU A 1 162 ? 19.181 -5.200 -25.506 1.00 88.50 162 LEU A CA 1
ATOM 1233 C C . LEU A 1 162 ? 19.462 -6.682 -25.248 1.00 88.50 162 LEU A C 1
ATOM 1235 O O . LEU A 1 162 ? 20.633 -7.063 -25.194 1.00 88.50 162 LEU A O 1
ATOM 1239 N N . GLU A 1 163 ? 18.421 -7.506 -25.148 1.00 91.00 163 GLU A N 1
ATOM 1240 C CA . GLU A 1 163 ? 18.531 -8.957 -25.012 1.00 91.00 163 GLU A CA 1
ATOM 1241 C C . GLU A 1 163 ? 19.141 -9.578 -26.275 1.00 91.00 163 GLU A C 1
ATOM 1243 O O . GLU A 1 163 ? 20.175 -10.250 -26.214 1.00 91.00 163 GLU A O 1
ATOM 1248 N N . LYS A 1 164 ? 18.574 -9.267 -27.448 1.00 91.00 164 LYS A N 1
ATOM 1249 C CA . LYS A 1 164 ? 18.982 -9.832 -28.741 1.00 91.00 164 LYS A CA 1
ATOM 1250 C C . LYS A 1 164 ? 20.433 -9.539 -29.095 1.00 91.00 164 LYS A C 1
ATOM 1252 O O . LYS A 1 164 ? 21.106 -10.383 -29.690 1.00 91.00 164 LYS A O 1
ATOM 1257 N N . PHE A 1 165 ? 20.890 -8.327 -28.796 1.00 89.94 165 PHE A N 1
ATOM 1258 C CA . PHE A 1 165 ? 22.227 -7.862 -29.152 1.00 89.94 165 PHE A CA 1
ATOM 1259 C C . PHE A 1 165 ? 23.181 -7.816 -27.953 1.00 89.94 165 PHE A C 1
ATOM 1261 O O . PHE A 1 165 ? 24.297 -7.328 -28.096 1.00 89.94 165 PHE A O 1
ATOM 1268 N N . SER A 1 166 ? 22.777 -8.333 -26.788 1.00 86.00 166 SER A N 1
ATOM 1269 C CA . SER A 1 166 ? 23.617 -8.449 -25.586 1.00 86.00 166 SER A CA 1
ATOM 1270 C C . SER A 1 166 ? 24.318 -7.135 -25.192 1.00 86.00 166 SER A C 1
ATOM 1272 O O . SER A 1 166 ? 25.486 -7.118 -24.796 1.00 86.00 166 SER A O 1
ATOM 1274 N N . GLY A 1 167 ? 23.611 -6.009 -25.326 1.00 83.38 167 GLY A N 1
ATOM 1275 C CA . GLY A 1 167 ? 24.102 -4.683 -24.944 1.00 83.38 167 GLY A CA 1
ATOM 1276 C C . GLY A 1 167 ? 24.928 -3.926 -26.007 1.00 83.38 167 GLY A C 1
ATOM 1277 O O . GLY A 1 167 ? 24.836 -4.196 -27.208 1.00 83.38 167 GLY A O 1
ATOM 1278 N N . PRO A 1 168 ? 25.727 -2.917 -25.594 1.00 85.62 168 PRO A N 1
ATOM 1279 C CA . PRO A 1 168 ? 26.323 -1.932 -26.507 1.00 85.62 168 PRO A CA 1
ATOM 1280 C C . PRO A 1 168 ? 27.248 -2.530 -27.576 1.00 85.62 168 PRO A C 1
ATOM 1282 O O . PRO A 1 168 ? 27.221 -2.118 -28.737 1.00 85.62 168 PRO A O 1
ATOM 1285 N N . THR A 1 169 ? 28.066 -3.513 -27.198 1.00 87.19 169 THR A N 1
ATOM 1286 C CA . THR A 1 169 ? 29.052 -4.124 -28.098 1.00 87.19 169 THR A CA 1
ATOM 1287 C C . THR A 1 169 ? 28.378 -4.930 -29.201 1.00 87.19 169 THR A C 1
ATOM 1289 O O . THR A 1 169 ? 28.739 -4.787 -30.370 1.00 87.19 169 THR A O 1
ATOM 1292 N N . GLY A 1 170 ? 27.369 -5.742 -28.873 1.00 89.19 170 GLY A N 1
ATOM 1293 C CA . GLY A 1 170 ? 26.667 -6.510 -29.897 1.00 89.19 170 GLY A CA 1
ATOM 1294 C C . GLY A 1 170 ? 25.780 -5.632 -30.779 1.00 89.19 170 GLY A C 1
ATOM 1295 O O . GLY A 1 170 ? 25.683 -5.903 -31.975 1.00 89.19 170 GLY A O 1
ATOM 1296 N N . LEU A 1 171 ? 25.256 -4.511 -30.266 1.00 88.88 171 LEU A N 1
ATOM 1297 C CA . LEU A 1 171 ? 24.588 -3.501 -31.098 1.00 88.88 171 LEU A CA 1
ATOM 1298 C C . LEU A 1 171 ? 25.536 -2.881 -32.123 1.00 88.88 171 LEU A C 1
ATOM 1300 O O . LEU A 1 171 ? 25.197 -2.766 -33.305 1.00 88.88 171 LEU A O 1
ATOM 1304 N N . LYS A 1 172 ? 26.750 -2.529 -31.690 1.00 88.19 172 LYS A N 1
ATOM 1305 C CA . LYS A 1 172 ? 27.790 -2.017 -32.583 1.00 88.19 172 LYS A CA 1
ATOM 1306 C C . LYS A 1 172 ? 28.168 -3.052 -33.648 1.00 88.19 172 LYS A C 1
ATOM 1308 O O . LYS A 1 172 ? 28.245 -2.703 -34.823 1.00 88.19 172 LYS A O 1
ATOM 1313 N N . ASN A 1 173 ? 28.343 -4.314 -33.254 1.00 91.12 173 ASN A N 1
ATOM 1314 C CA . ASN A 1 173 ? 28.720 -5.403 -34.160 1.00 91.12 173 ASN A CA 1
ATOM 1315 C C . ASN A 1 173 ? 27.612 -5.766 -35.159 1.00 91.12 173 ASN A C 1
ATOM 1317 O O . ASN A 1 173 ? 27.897 -6.097 -36.309 1.00 91.12 173 ASN A O 1
ATOM 1321 N N . ALA A 1 174 ? 26.345 -5.702 -34.746 1.00 90.44 174 ALA A N 1
ATOM 1322 C CA . ALA A 1 174 ? 25.209 -5.951 -35.627 1.00 90.44 174 ALA A CA 1
ATOM 1323 C C . ALA A 1 174 ? 25.080 -4.881 -36.722 1.00 90.44 174 ALA A C 1
ATOM 1325 O O . ALA A 1 174 ? 24.671 -5.186 -37.847 1.00 90.44 174 ALA A O 1
ATOM 1326 N N . GLY A 1 175 ? 25.448 -3.639 -36.397 1.00 89.88 175 GLY A N 1
ATOM 1327 C CA . GLY A 1 175 ? 25.392 -2.505 -37.307 1.00 89.88 175 GLY A CA 1
ATOM 1328 C C . GLY A 1 175 ? 23.968 -2.002 -37.570 1.00 89.88 175 GLY A C 1
ATOM 1329 O O . GLY A 1 175 ? 22.965 -2.695 -37.372 1.00 89.88 175 GLY A O 1
ATOM 1330 N N . ARG A 1 176 ? 23.875 -0.763 -38.070 1.00 89.56 176 ARG A N 1
ATOM 1331 C CA . ARG A 1 176 ? 22.612 -0.016 -38.222 1.00 89.56 176 ARG A CA 1
ATOM 1332 C C . ARG A 1 176 ? 21.523 -0.795 -38.968 1.00 89.56 176 ARG A C 1
ATOM 1334 O O . ARG A 1 176 ? 20.380 -0.820 -38.526 1.00 89.56 176 ARG A O 1
ATOM 1341 N N . SER A 1 177 ? 21.865 -1.449 -40.078 1.00 90.50 177 SER A N 1
ATOM 1342 C CA . SER A 1 177 ? 20.886 -2.130 -40.938 1.00 90.50 177 SER A CA 1
ATOM 1343 C C . SER A 1 177 ? 20.240 -3.360 -40.295 1.00 90.50 177 SER A C 1
ATOM 1345 O O . SER A 1 177 ? 19.108 -3.694 -40.638 1.00 90.50 177 SER A O 1
ATOM 1347 N N . ARG A 1 178 ? 20.937 -4.063 -39.389 1.00 88.69 178 ARG A N 1
ATOM 1348 C CA . ARG A 1 178 ? 20.359 -5.219 -38.679 1.00 88.69 178 ARG A CA 1
ATOM 1349 C C . ARG A 1 178 ? 19.509 -4.768 -37.503 1.00 88.69 178 ARG A C 1
ATOM 1351 O O . ARG A 1 178 ? 18.414 -5.288 -37.330 1.00 88.69 178 ARG A O 1
ATOM 1358 N N . VAL A 1 179 ? 19.975 -3.760 -36.768 1.00 89.00 179 VAL A N 1
ATOM 1359 C CA . VAL A 1 179 ? 19.227 -3.174 -35.650 1.00 89.00 179 VAL A CA 1
ATOM 1360 C C . VAL A 1 179 ? 17.909 -2.562 -36.135 1.00 89.00 179 VAL A C 1
ATOM 1362 O O . VAL A 1 179 ? 16.860 -2.863 -35.584 1.00 89.00 179 VAL A O 1
ATOM 1365 N N . LEU A 1 180 ? 17.923 -1.793 -37.231 1.00 87.81 180 LEU A N 1
ATOM 1366 C CA . LEU A 1 180 ? 16.699 -1.212 -37.803 1.00 87.81 180 LEU A CA 1
ATOM 1367 C C . LEU A 1 180 ? 15.707 -2.251 -38.329 1.00 87.81 180 LEU A C 1
ATOM 1369 O O . LEU A 1 180 ? 14.512 -1.992 -38.345 1.00 87.81 180 LEU A O 1
ATOM 1373 N N . ARG A 1 181 ? 16.191 -3.406 -38.793 1.00 90.00 181 ARG A N 1
ATOM 1374 C CA . ARG A 1 181 ? 15.323 -4.497 -39.249 1.00 90.00 181 ARG A CA 1
ATOM 1375 C C . ARG A 1 181 ? 14.629 -5.191 -38.085 1.00 90.00 181 ARG A C 1
ATOM 1377 O O . ARG A 1 181 ? 13.525 -5.670 -38.262 1.00 90.00 181 ARG A O 1
ATOM 1384 N N . PHE A 1 182 ? 15.300 -5.261 -36.939 1.00 86.50 182 PHE A N 1
ATOM 1385 C CA . PHE A 1 182 ? 14.742 -5.812 -35.711 1.00 86.50 182 PHE A CA 1
ATOM 1386 C C . PHE A 1 182 ? 13.765 -4.839 -35.034 1.00 86.50 182 PHE A C 1
ATOM 1388 O O . PHE A 1 182 ? 12.802 -5.270 -34.424 1.00 86.50 182 PHE A O 1
ATOM 1395 N N . ALA A 1 183 ? 14.001 -3.531 -35.164 1.00 81.19 183 ALA A N 1
ATOM 1396 C CA . ALA A 1 183 ? 13.164 -2.481 -34.584 1.00 81.19 183 ALA A CA 1
ATOM 1397 C C . ALA A 1 183 ? 11.935 -2.082 -35.433 1.00 81.19 183 ALA A C 1
ATOM 1399 O O . ALA A 1 183 ? 11.316 -1.058 -35.143 1.00 81.19 183 ALA A O 1
ATOM 1400 N N . ARG A 1 184 ? 11.628 -2.829 -36.501 1.00 71.69 184 ARG A N 1
ATOM 1401 C CA . ARG A 1 184 ? 10.460 -2.650 -37.379 1.00 71.69 184 ARG A CA 1
ATOM 1402 C C . ARG A 1 184 ? 9.420 -3.711 -37.072 1.00 71.69 184 ARG A C 1
ATOM 1404 O O . ARG A 1 184 ? 8.230 -3.341 -37.108 1.00 71.69 184 ARG A O 1
#

pLDDT: mean 85.77, std 9.58, range [50.59, 95.94]

InterPro domains:
  IPR002525 Transposase IS110-like, N-terminal [PF01548] (1-142)
  IPR047650 Transposase IS110-like [PTHR33055] (2-149)

Foldseek 3Di:
DADLVLDDPDQDDDDPDLVSLLVVLVVVCVRPAAEAEDQDCQPPVVSSVVSCVVSVHFYKYQHPVNLVVLLVVDDDDDDDPSSSVSSRVVCCSPPVVNIDGPDDDDPVVVVVSVVVSVVVVVVVVLVVVLVVVLVVCCVPPVPVSVVCPPPVCSDPLNVVLCVVQVPDVSDVVCDDVNSVVSSD

Organism: NCBI:txid1249481

Sequence (184 aa):
ALDPDGKKLFDKPLPQDETKLRELFTQLQNHGEVLMVVDQPNTIGALPIAVARDCGCAVAYLPGLAMRKAADLYPGRSKTDARDAFIIADTARTMPHTLRSVDRDSEVLSALKVLAGFDEDLAHETTRALNRIRSLLTQIHPALERVFVGGSLATGLVLDLLEKFSGPTGLKNAGRSRVLRFAR

Radius of gyration: 24.72 Å; chains: 1; bounding box: 49×35×69 Å

Secondary structure (DSSP, 8-state):
-B-TT--BS--SPPPSSHHHHHHHHHHHHTTS--EEEES-TTTTTHHHHHHHHHTT-EEEE--HHHHHHHHTTSS-----HHHHHHHHHHHHHH-GGG-EE--SS-HHHHHHHHHHHHHHHHHHHHHHHHHHHHHHHHHH-HHHHTTSGGGGGGSHHHHHHHHHTTSHHHHHHH-HHHHHHHT-